Protein AF-A0A961Z9S8-F1 (afdb_monomer_lite)

Structure (mmCIF, N/CA/C/O backbone):
data_AF-A0A961Z9S8-F1
#
_entry.id   AF-A0A961Z9S8-F1
#
loop_
_atom_site.group_PDB
_atom_site.id
_atom_site.type_symbol
_atom_site.label_atom_id
_atom_site.label_alt_id
_atom_site.label_comp_id
_atom_site.label_asym_id
_atom_site.label_entity_id
_atom_site.label_seq_id
_atom_site.pdbx_PDB_ins_code
_atom_site.Cartn_x
_atom_site.Cartn_y
_atom_site.Cartn_z
_atom_site.occupancy
_atom_site.B_iso_or_equiv
_atom_site.auth_seq_id
_atom_site.auth_comp_id
_atom_site.auth_asym_id
_atom_site.auth_atom_id
_atom_site.pdbx_PDB_model_num
ATOM 1 N N . MET A 1 1 ? -80.129 11.772 36.146 1.00 40.66 1 MET A N 1
ATOM 2 C CA . MET A 1 1 ? -80.143 10.889 34.963 1.00 40.66 1 MET A CA 1
ATOM 3 C C . MET A 1 1 ? -79.138 11.459 33.980 1.00 40.66 1 MET A C 1
ATOM 5 O O . MET A 1 1 ? -79.373 12.551 33.488 1.00 40.66 1 MET A O 1
ATOM 9 N N . GLY A 1 2 ? -77.986 10.811 33.813 1.00 44.59 2 GLY A N 1
ATOM 10 C CA . GLY A 1 2 ? -76.943 11.220 32.870 1.00 44.59 2 GLY A CA 1
ATOM 11 C C . GLY A 1 2 ? -76.465 9.982 32.123 1.00 44.59 2 GLY A C 1
ATOM 12 O O . GLY A 1 2 ? -75.923 9.074 32.750 1.00 44.59 2 GLY A O 1
ATOM 13 N N . GLU A 1 3 ? -76.763 9.922 30.827 1.00 46.22 3 GLU A N 1
ATOM 14 C CA . GLU A 1 3 ? -76.333 8.861 29.917 1.00 46.22 3 GLU A CA 1
ATOM 15 C C . GLU A 1 3 ? -74.832 8.974 29.642 1.00 46.22 3 GLU A C 1
ATOM 17 O O . GLU A 1 3 ? -74.314 10.047 29.335 1.00 46.22 3 GLU A O 1
ATOM 22 N N . ILE A 1 4 ? -74.136 7.846 29.768 1.00 47.91 4 ILE A N 1
ATOM 23 C CA . ILE A 1 4 ? -72.724 7.690 29.426 1.00 47.91 4 ILE A CA 1
ATOM 24 C C . ILE A 1 4 ? -72.683 7.070 28.026 1.00 47.91 4 ILE A C 1
ATOM 26 O O . ILE A 1 4 ? -72.918 5.873 27.868 1.00 47.91 4 ILE A O 1
ATOM 30 N N . GLU A 1 5 ? -72.407 7.880 27.003 1.00 50.22 5 GLU A N 1
ATOM 31 C CA . GLU A 1 5 ? -72.122 7.391 25.651 1.00 50.22 5 GLU A CA 1
ATOM 32 C C . GLU A 1 5 ? -70.696 6.818 25.576 1.00 50.22 5 GLU A C 1
ATOM 34 O O . GLU A 1 5 ? -69.709 7.522 25.803 1.00 50.22 5 GLU A O 1
ATOM 39 N N . LEU A 1 6 ? -70.575 5.533 25.221 1.00 52.78 6 LEU A N 1
ATOM 40 C CA . LEU A 1 6 ? -69.297 4.904 24.872 1.00 52.78 6 LEU A CA 1
ATOM 41 C C . LEU A 1 6 ? -68.931 5.167 23.396 1.00 52.78 6 LEU A C 1
ATOM 43 O O . LEU A 1 6 ? -69.736 4.881 22.501 1.00 52.78 6 LEU A O 1
ATOM 47 N N . PRO A 1 7 ? -67.693 5.603 23.088 1.00 50.94 7 PRO A N 1
ATOM 48 C CA . PRO A 1 7 ? -67.250 5.787 21.716 1.00 50.94 7 PRO A CA 1
ATOM 49 C C . PRO A 1 7 ? -66.853 4.466 21.031 1.00 50.94 7 PRO A C 1
ATOM 51 O O . PRO A 1 7 ? -65.908 3.766 21.386 1.00 50.94 7 PRO A O 1
ATOM 54 N N . ARG A 1 8 ? -67.633 4.195 19.985 1.00 53.81 8 ARG A N 1
ATOM 55 C CA . ARG A 1 8 ? -67.488 3.303 18.823 1.00 53.81 8 ARG A CA 1
ATOM 56 C C . ARG A 1 8 ? -66.113 2.665 18.522 1.00 53.81 8 ARG A C 1
ATOM 58 O O . ARG A 1 8 ? -65.180 3.287 18.020 1.00 53.81 8 ARG A O 1
ATOM 65 N N . SER A 1 9 ? -66.167 1.334 18.583 1.00 54.53 9 SER A N 1
ATOM 66 C CA . SER A 1 9 ? -65.342 0.246 18.025 1.00 54.53 9 SER A CA 1
ATOM 67 C C . SER A 1 9 ? -65.080 0.270 16.494 1.00 54.53 9 SER A C 1
ATOM 69 O O . SER A 1 9 ? -65.279 -0.737 15.814 1.00 54.53 9 SER A O 1
ATOM 71 N N . LYS A 1 10 ? -64.642 1.386 15.895 1.00 57.66 10 LYS A N 1
ATOM 72 C CA . LYS A 1 10 ? -64.318 1.426 14.443 1.00 57.66 10 LYS A CA 1
ATOM 73 C C . LYS A 1 10 ? -62.826 1.381 14.098 1.00 57.66 10 LYS A C 1
ATOM 75 O O . LYS A 1 10 ? -62.493 1.183 12.939 1.00 57.66 10 LYS A O 1
ATOM 80 N N . ASN A 1 11 ? -61.933 1.519 15.077 1.00 55.88 11 ASN A N 1
ATOM 81 C CA . ASN A 1 11 ? -60.493 1.650 14.813 1.00 55.88 11 ASN A CA 1
ATOM 82 C C . ASN A 1 11 ? -59.725 0.309 14.796 1.00 55.88 11 ASN A C 1
ATOM 84 O O . ASN A 1 11 ? -58.606 0.240 14.306 1.00 55.88 11 ASN A O 1
ATOM 88 N N . VAL A 1 12 ? -60.318 -0.772 15.316 1.00 58.16 12 VAL A N 1
ATOM 89 C CA . VAL A 1 12 ? -59.623 -2.068 15.462 1.00 58.16 12 VAL A CA 1
ATOM 90 C C . VAL A 1 12 ? -59.658 -2.892 14.168 1.00 58.16 12 VAL A C 1
ATOM 92 O O . VAL A 1 12 ? -58.684 -3.562 13.842 1.00 58.16 12 VAL A O 1
ATOM 95 N N . LEU A 1 13 ? -60.737 -2.789 13.384 1.00 56.41 13 LEU A N 1
ATOM 96 C CA . LEU A 1 13 ? -60.878 -3.518 12.116 1.00 56.41 13 LEU A CA 1
ATOM 97 C C . LEU A 1 13 ? -59.881 -3.031 11.049 1.00 56.41 13 LEU A C 1
ATOM 99 O O . LEU A 1 13 ? -59.290 -3.846 10.354 1.00 56.41 13 LEU A O 1
ATOM 103 N N . SER A 1 14 ? -59.584 -1.729 11.002 1.00 64.38 14 SER A N 1
ATOM 104 C CA . SER A 1 14 ? -58.634 -1.162 10.033 1.00 64.38 14 SER A CA 1
ATOM 105 C C . SER A 1 14 ? -57.171 -1.548 10.291 1.00 64.38 14 SER A C 1
ATOM 107 O O . SER A 1 14 ? -56.355 -1.508 9.373 1.00 64.38 14 SER A O 1
ATOM 109 N N . GLN A 1 15 ? -56.810 -1.901 11.531 1.00 62.84 15 GLN A N 1
ATOM 110 C CA . GLN A 1 15 ? -55.439 -2.316 11.854 1.00 62.84 15 GLN A CA 1
ATOM 111 C C . GLN A 1 15 ? -55.162 -3.770 11.460 1.00 62.84 15 GLN A C 1
ATOM 113 O O . GLN A 1 15 ? -54.040 -4.086 11.068 1.00 62.84 15 GLN A O 1
ATOM 118 N N . LEU A 1 16 ? -56.175 -4.638 11.502 1.00 71.12 16 LEU A N 1
ATOM 119 C CA . LEU A 1 16 ? -56.047 -6.039 11.094 1.00 71.12 16 LEU A CA 1
ATOM 120 C C . LEU A 1 16 ? -55.803 -6.180 9.584 1.00 71.12 16 LEU A C 1
ATOM 122 O O . LEU A 1 16 ? -54.877 -6.890 9.190 1.00 71.12 16 LEU A O 1
ATOM 126 N N . ASP A 1 17 ? -56.519 -5.418 8.753 1.00 75.94 17 ASP A N 1
ATOM 127 C CA . ASP A 1 17 ? -56.329 -5.444 7.293 1.00 75.94 17 ASP A CA 1
ATOM 128 C C . ASP A 1 17 ? -54.930 -4.952 6.875 1.00 75.94 17 ASP A C 1
ATOM 130 O O . ASP A 1 17 ? -54.325 -5.451 5.920 1.00 75.94 17 ASP A O 1
ATOM 134 N N . LEU A 1 18 ? -54.369 -3.993 7.621 1.00 74.69 18 LEU A N 1
ATOM 135 C CA . LEU A 1 18 ? -53.034 -3.458 7.355 1.00 74.69 18 LEU A CA 1
ATOM 136 C C . LEU A 1 18 ? -51.925 -4.464 7.713 1.00 74.69 18 LEU A C 1
ATOM 138 O O . LEU A 1 18 ? -50.915 -4.555 7.009 1.00 74.69 18 LEU A O 1
ATOM 142 N N . ILE A 1 19 ? -52.115 -5.255 8.771 1.00 76.69 19 ILE A N 1
ATOM 143 C CA . ILE A 1 19 ? -51.169 -6.306 9.168 1.00 76.69 19 ILE A CA 1
ATOM 144 C C . ILE A 1 19 ? -51.177 -7.443 8.138 1.00 76.69 19 ILE A C 1
ATOM 146 O O . ILE A 1 19 ? -50.110 -7.898 7.724 1.00 76.69 19 ILE A O 1
ATOM 150 N N . GLU A 1 20 ? -52.344 -7.843 7.628 1.00 81.25 20 GLU A N 1
ATOM 151 C CA . GLU A 1 20 ? -52.412 -8.917 6.630 1.00 81.25 20 GLU A CA 1
ATOM 152 C C . GLU A 1 20 ? -51.777 -8.504 5.286 1.00 81.25 20 GLU A C 1
ATOM 154 O O . GLU A 1 20 ? -51.048 -9.279 4.656 1.00 81.25 20 GLU A O 1
ATOM 159 N N . ALA A 1 21 ? -51.961 -7.244 4.875 1.00 79.69 21 ALA A N 1
ATOM 160 C CA . ALA A 1 21 ? -51.343 -6.711 3.662 1.00 79.69 21 ALA A CA 1
ATOM 161 C C . ALA A 1 21 ? -49.804 -6.640 3.745 1.00 79.69 21 ALA A C 1
ATOM 163 O O . ALA A 1 21 ? -49.114 -6.804 2.733 1.00 79.69 21 ALA A O 1
ATOM 164 N N . THR A 1 22 ? -49.243 -6.404 4.936 1.00 81.56 22 THR A N 1
ATOM 165 C CA . THR A 1 22 ? -47.782 -6.371 5.127 1.00 81.56 22 THR A CA 1
ATOM 166 C C . THR A 1 22 ? -47.170 -7.772 5.178 1.00 81.56 22 THR A C 1
ATOM 168 O O . THR A 1 22 ? -46.099 -7.970 4.599 1.00 81.56 22 THR A O 1
ATOM 171 N N . ALA A 1 23 ? -47.875 -8.760 5.743 1.00 81.62 23 ALA A N 1
ATOM 172 C CA . ALA A 1 23 ? -47.449 -10.161 5.737 1.00 81.62 23 ALA A CA 1
ATOM 173 C C . ALA A 1 23 ? -47.344 -10.729 4.308 1.00 81.62 23 ALA A C 1
ATOM 175 O O . ALA A 1 23 ? -46.299 -11.260 3.930 1.00 81.62 23 ALA A O 1
ATOM 176 N N . LYS A 1 24 ? -48.357 -10.504 3.458 1.00 84.38 24 LYS A N 1
ATOM 177 C CA . LYS A 1 24 ? -48.339 -10.959 2.052 1.00 84.38 24 LYS A CA 1
ATOM 178 C C . LYS A 1 24 ? -47.206 -10.328 1.230 1.00 84.38 24 LYS A C 1
ATOM 180 O O . LYS A 1 24 ? -46.570 -11.002 0.422 1.00 84.38 24 LYS A O 1
ATOM 185 N N . ARG A 1 25 ? -46.887 -9.048 1.463 1.00 81.88 25 ARG A N 1
ATOM 186 C CA . ARG A 1 25 ? -45.746 -8.381 0.800 1.00 81.88 25 ARG A CA 1
ATOM 187 C C . ARG A 1 25 ? -44.390 -8.918 1.263 1.00 81.88 25 ARG A C 1
ATOM 189 O O . ARG A 1 25 ? -43.450 -8.936 0.468 1.00 81.88 25 ARG A O 1
ATOM 196 N N . ALA A 1 26 ? -44.271 -9.343 2.521 1.00 75.31 26 ALA A N 1
ATOM 197 C CA . ALA A 1 26 ? -43.045 -9.947 3.034 1.00 75.31 26 ALA A CA 1
ATOM 198 C C . ALA A 1 26 ? -42.800 -11.336 2.421 1.00 75.31 26 ALA A C 1
ATOM 200 O O . ALA A 1 26 ? -41.678 -11.621 2.003 1.00 75.31 26 ALA A O 1
ATOM 201 N N . GLU A 1 27 ? -43.847 -12.152 2.275 1.00 80.62 27 GLU A N 1
ATOM 202 C CA . GLU A 1 27 ? -43.757 -13.460 1.611 1.00 80.62 27 GLU A CA 1
ATOM 203 C C . GLU A 1 27 ? -43.394 -13.334 0.127 1.00 80.62 27 GLU A C 1
ATOM 205 O O . GLU A 1 27 ? -42.556 -14.082 -0.377 1.00 80.62 27 GLU A O 1
ATOM 210 N N . GLN A 1 28 ? -43.946 -12.339 -0.572 1.00 77.44 28 GLN A N 1
ATOM 211 C CA . GLN A 1 28 ? -43.632 -12.120 -1.984 1.00 77.44 28 GLN A CA 1
ATOM 212 C C . GLN A 1 28 ? -42.174 -11.682 -2.197 1.00 77.44 28 GLN A C 1
ATOM 214 O O . GLN A 1 28 ? -41.507 -12.194 -3.094 1.00 77.44 28 GLN A O 1
ATOM 219 N N . ARG A 1 29 ? -41.624 -10.847 -1.303 1.00 73.00 29 ARG A N 1
ATOM 220 C CA . ARG A 1 29 ? -40.186 -10.511 -1.306 1.00 73.00 29 ARG A CA 1
ATOM 221 C C . ARG A 1 29 ? -39.287 -11.702 -0.971 1.00 73.00 29 ARG A C 1
ATOM 223 O O . ARG A 1 29 ? -38.132 -11.719 -1.393 1.00 73.00 29 ARG A O 1
ATOM 230 N N . GLN A 1 30 ? -39.772 -12.676 -0.199 1.00 70.19 30 GLN A N 1
ATOM 231 C CA . GLN A 1 30 ? -39.020 -13.906 0.057 1.00 70.19 30 GLN A CA 1
ATOM 232 C C . GLN A 1 30 ? -39.031 -14.844 -1.152 1.00 70.19 30 GLN A C 1
ATOM 234 O O . GLN A 1 30 ? -37.991 -15.425 -1.450 1.00 70.19 30 GLN A O 1
ATOM 239 N N . ARG A 1 31 ? -40.142 -14.923 -1.897 1.00 69.06 31 ARG A N 1
ATOM 240 C CA . ARG A 1 31 ? -40.195 -15.670 -3.165 1.00 69.06 31 ARG A CA 1
ATOM 241 C C . ARG A 1 31 ? -39.299 -15.047 -4.238 1.00 69.06 31 ARG A C 1
ATOM 243 O O . ARG A 1 31 ? -38.497 -15.759 -4.829 1.00 69.06 31 ARG A O 1
ATOM 250 N N . GLU A 1 32 ? -39.317 -13.722 -4.392 1.00 65.50 32 GLU A N 1
ATOM 251 C CA . GLU A 1 32 ? -38.423 -13.018 -5.332 1.00 65.50 32 GLU A CA 1
ATOM 252 C C . GLU A 1 32 ? -36.932 -13.180 -4.982 1.00 65.50 32 GLU A C 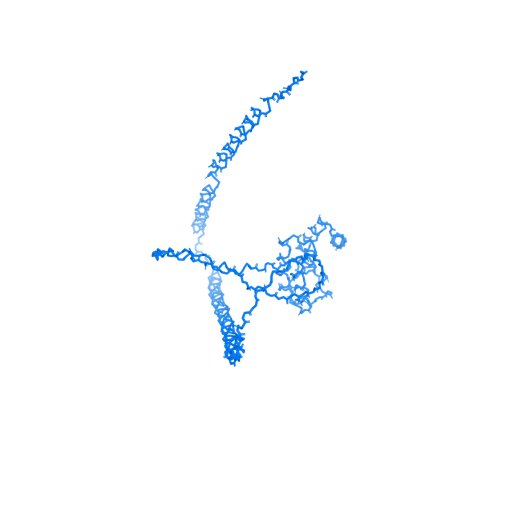1
ATOM 254 O O . GLU A 1 32 ? -36.086 -13.197 -5.873 1.00 65.50 32 GLU A O 1
ATOM 259 N N . LYS A 1 33 ? -36.582 -13.352 -3.699 1.00 60.16 33 LYS A N 1
ATOM 260 C CA . LYS A 1 33 ? -35.196 -13.643 -3.286 1.00 60.16 33 LYS A CA 1
ATOM 261 C C . LYS A 1 33 ? -34.781 -15.103 -3.475 1.00 60.16 33 LYS A C 1
ATOM 263 O O . LYS A 1 33 ? -33.583 -15.369 -3.505 1.00 60.16 33 LYS A O 1
ATOM 268 N N . GLN A 1 34 ? -35.727 -16.035 -3.581 1.00 56.88 34 GLN A N 1
ATOM 269 C CA . GLN A 1 34 ? -35.436 -17.462 -3.757 1.00 56.88 34 GLN A CA 1
ATOM 270 C C . GLN A 1 34 ? -35.361 -17.890 -5.233 1.00 56.88 34 GLN A C 1
ATOM 272 O O . GLN A 1 34 ? -34.788 -18.937 -5.521 1.00 56.88 34 GLN A O 1
ATOM 277 N N . GLU A 1 35 ? -35.843 -17.076 -6.177 1.00 53.91 35 GLU A N 1
ATOM 278 C CA . GLU A 1 35 ? -35.862 -17.408 -7.614 1.00 53.91 35 GLU A CA 1
ATOM 279 C C . GLU A 1 35 ? -34.650 -16.917 -8.433 1.00 53.91 35 GLU A C 1
ATOM 281 O O . GLU A 1 35 ? -34.698 -16.934 -9.660 1.00 53.91 35 GLU A O 1
ATOM 286 N N . SER A 1 36 ? -33.512 -16.573 -7.813 1.00 52.47 36 SER A N 1
ATOM 287 C CA . SER A 1 36 ? -32.266 -16.317 -8.568 1.00 52.47 36 SER A CA 1
ATOM 288 C C . SER A 1 36 ? -31.146 -17.350 -8.327 1.00 52.47 36 SER A C 1
ATOM 290 O O . SER A 1 36 ? -30.092 -17.000 -7.797 1.00 52.47 36 SER A O 1
ATOM 292 N N . PRO A 1 37 ? -31.315 -18.630 -8.725 1.00 53.91 37 PRO A N 1
ATOM 293 C CA . PRO A 1 37 ? -30.238 -19.625 -8.707 1.00 53.91 37 PRO A CA 1
ATOM 294 C C . PRO A 1 37 ? -29.384 -19.671 -9.999 1.00 53.91 37 PRO A C 1
ATOM 296 O O . PRO A 1 37 ? -28.635 -20.621 -10.205 1.00 53.91 37 PRO A O 1
ATOM 299 N N . GLY A 1 38 ? -29.468 -18.683 -10.900 1.00 55.47 38 GLY A N 1
ATOM 300 C CA . GLY A 1 38 ? -28.922 -18.806 -12.266 1.00 55.47 38 GLY A CA 1
ATOM 301 C C . GLY A 1 38 ? -27.537 -18.208 -12.555 1.00 55.47 38 GLY A C 1
ATOM 302 O O . GLY A 1 38 ? -27.000 -18.450 -13.633 1.00 55.47 38 GLY A O 1
ATOM 303 N N . SER A 1 39 ? -26.946 -17.408 -11.661 1.00 58.69 39 SER A N 1
ATOM 304 C CA . SER A 1 39 ? -25.743 -16.630 -12.025 1.00 58.69 39 SER A CA 1
ATOM 305 C C . SER A 1 39 ? -24.430 -17.399 -11.822 1.00 58.69 39 SER A C 1
ATOM 307 O O . SER A 1 39 ? -23.558 -17.379 -12.686 1.00 58.69 39 SER A O 1
ATOM 309 N N . GLU A 1 40 ? -24.287 -18.152 -10.728 1.00 55.31 40 GLU A N 1
ATOM 310 C CA . GLU A 1 40 ? -23.002 -18.792 -10.401 1.00 55.31 40 GLU A CA 1
ATOM 311 C C . GLU A 1 40 ? -22.713 -20.036 -11.253 1.00 55.31 40 GLU A C 1
ATOM 313 O O . GLU A 1 40 ? -21.586 -20.221 -11.710 1.00 55.31 40 GLU A O 1
ATOM 318 N N . SER A 1 41 ? -23.726 -20.858 -11.556 1.00 66.25 41 SER A N 1
ATOM 319 C CA . SER A 1 41 ? -23.544 -22.052 -12.399 1.00 66.25 41 SER A CA 1
ATOM 320 C C . SER A 1 41 ? -23.118 -21.697 -13.831 1.00 66.25 41 SER A C 1
ATOM 322 O O . SER A 1 41 ? -22.276 -22.388 -14.409 1.00 66.25 41 SER A O 1
ATOM 324 N N . ASN A 1 42 ? -23.606 -20.571 -14.364 1.00 73.06 42 ASN A N 1
ATOM 325 C CA . ASN A 1 42 ? -23.216 -20.072 -15.683 1.00 73.06 42 ASN A CA 1
ATOM 326 C C . ASN A 1 42 ? -21.752 -19.603 -15.728 1.00 73.06 42 ASN A C 1
ATOM 328 O O . ASN A 1 42 ? -21.077 -19.813 -16.736 1.00 73.06 42 ASN A O 1
ATOM 332 N N . ILE A 1 43 ? -21.223 -19.038 -14.636 1.00 71.00 43 ILE A N 1
ATOM 333 C CA . ILE A 1 43 ? -19.823 -18.586 -14.570 1.00 71.00 43 ILE A CA 1
ATOM 334 C C . ILE A 1 43 ? -18.861 -19.781 -14.607 1.00 71.00 43 ILE A C 1
ATOM 336 O O . ILE A 1 43 ? -17.879 -19.765 -15.351 1.00 71.00 43 ILE A O 1
ATOM 340 N N . TYR A 1 44 ? -19.154 -20.851 -13.861 1.00 72.38 44 TYR A N 1
ATOM 341 C CA . TYR A 1 44 ? -18.325 -22.062 -13.893 1.00 72.38 44 TYR A CA 1
ATOM 342 C C . TYR A 1 44 ? -18.388 -22.789 -15.246 1.00 72.38 44 TYR A C 1
ATOM 344 O O . TYR A 1 44 ? -17.381 -23.353 -15.682 1.00 72.38 44 TYR A O 1
ATOM 352 N N . GLY A 1 45 ? -19.537 -22.747 -15.933 1.00 85.88 45 GLY A N 1
ATOM 353 C CA . GLY A 1 45 ? -19.683 -23.261 -17.299 1.00 85.88 45 GLY A CA 1
ATOM 354 C C . GLY A 1 45 ? -18.767 -22.539 -18.291 1.00 85.88 45 GLY A C 1
ATOM 355 O O . GLY A 1 45 ? -17.944 -23.182 -18.944 1.00 85.88 45 GLY A O 1
ATOM 356 N N . LEU A 1 46 ? -18.834 -21.204 -18.314 1.00 85.31 46 LEU A N 1
ATOM 357 C CA . LEU A 1 46 ? -18.004 -20.345 -19.169 1.00 85.31 46 LEU A CA 1
ATOM 358 C C . LEU A 1 46 ? -16.499 -20.527 -18.920 1.00 85.31 46 LEU A C 1
ATOM 360 O O . LEU A 1 46 ? -15.715 -20.590 -19.865 1.00 85.31 46 LEU A O 1
ATOM 364 N N . LEU A 1 47 ? -16.077 -20.667 -17.660 1.00 84.69 47 LEU A N 1
ATOM 365 C CA . LEU A 1 47 ? -14.665 -20.895 -17.324 1.00 84.69 47 LEU A CA 1
ATOM 366 C C . LEU A 1 47 ? -14.138 -22.235 -17.858 1.00 84.69 47 LEU A C 1
ATOM 368 O O . LEU A 1 47 ? -12.995 -22.319 -18.312 1.00 84.69 47 LEU A O 1
ATOM 372 N N . ASN A 1 48 ? -14.958 -23.285 -17.817 1.00 90.62 48 ASN A N 1
ATOM 373 C CA . ASN A 1 48 ? -14.572 -24.601 -18.325 1.00 90.62 48 ASN A CA 1
ATOM 374 C C . ASN A 1 48 ? -14.524 -24.655 -19.856 1.00 90.62 48 ASN A C 1
ATOM 376 O O . ASN A 1 48 ? -13.718 -25.409 -20.408 1.00 90.62 48 ASN A O 1
ATOM 380 N N . GLU A 1 49 ? -15.366 -23.877 -20.531 1.00 90.12 49 GLU A N 1
ATOM 381 C CA . GLU A 1 49 ? -15.354 -23.735 -21.987 1.00 90.12 49 GLU A CA 1
ATOM 382 C C . GLU A 1 49 ? -14.110 -22.963 -22.447 1.00 90.12 49 GLU A C 1
ATOM 384 O O . GLU A 1 49 ? -13.312 -23.493 -23.219 1.00 90.12 49 GLU A O 1
ATOM 389 N N . LEU A 1 50 ? -13.827 -21.811 -21.827 1.00 93.06 50 LEU A N 1
ATOM 390 C CA . LEU A 1 50 ? -12.625 -21.019 -22.107 1.00 93.06 50 LEU A CA 1
ATOM 391 C C . LEU A 1 50 ? -11.329 -21.819 -21.886 1.00 93.06 50 LEU A C 1
ATOM 393 O O . LEU A 1 50 ? -10.369 -21.711 -22.649 1.00 93.06 50 LEU A O 1
ATOM 397 N N . ARG A 1 51 ? -11.291 -22.666 -20.849 1.00 92.19 51 ARG A N 1
ATOM 398 C CA . ARG A 1 51 ? -10.142 -23.543 -20.582 1.00 92.19 51 ARG A CA 1
ATOM 399 C C . ARG A 1 51 ? -9.906 -24.553 -21.706 1.00 92.19 51 ARG A C 1
ATOM 401 O O . ARG A 1 51 ? -8.749 -24.859 -21.998 1.00 92.19 51 ARG A O 1
ATOM 408 N N . ARG A 1 52 ? -10.974 -25.083 -22.310 1.00 93.75 52 ARG A N 1
ATOM 409 C CA . ARG A 1 52 ? -10.890 -26.028 -23.431 1.00 93.75 52 ARG A CA 1
ATOM 410 C C . ARG A 1 52 ? -10.343 -25.350 -24.685 1.00 93.75 52 ARG A C 1
ATOM 412 O O . ARG A 1 52 ? -9.450 -25.913 -25.313 1.00 93.75 52 ARG A O 1
ATOM 419 N N . ASP A 1 53 ? -10.783 -24.130 -24.972 1.00 93.00 53 ASP A N 1
ATOM 420 C CA . ASP A 1 53 ? -10.322 -23.370 -26.140 1.00 93.00 53 ASP A CA 1
ATOM 421 C C . ASP A 1 53 ? -8.846 -22.968 -26.037 1.00 93.00 53 ASP A C 1
ATOM 423 O O . ASP A 1 53 ? -8.084 -23.068 -26.996 1.00 93.00 53 ASP A O 1
ATOM 427 N N . ILE A 1 54 ? -8.383 -22.587 -24.845 1.00 88.25 54 ILE A N 1
ATOM 428 C CA . ILE A 1 54 ? -6.954 -22.314 -24.628 1.00 88.25 54 ILE A CA 1
ATOM 429 C C . ILE A 1 54 ? -6.113 -23.575 -24.882 1.00 88.25 54 ILE A C 1
ATOM 431 O O . ILE A 1 54 ? -5.011 -23.496 -25.429 1.00 88.25 54 ILE A O 1
ATOM 435 N N . GLN A 1 55 ? -6.613 -24.750 -24.490 1.00 89.44 55 GLN A N 1
ATOM 436 C CA . GLN A 1 55 ? -5.910 -26.010 -24.728 1.00 89.44 55 GLN A CA 1
ATOM 437 C C . GLN A 1 55 ? -5.899 -26.407 -26.206 1.00 89.44 55 GLN A C 1
ATOM 439 O O . GLN A 1 55 ? -4.864 -26.883 -26.675 1.00 89.44 55 GLN A O 1
ATOM 444 N N . SER A 1 56 ? -6.994 -26.192 -26.940 1.00 90.88 56 SER A N 1
ATOM 445 C CA . SER A 1 56 ? -7.054 -26.488 -28.374 1.00 90.88 56 SER A CA 1
ATOM 446 C C . SER A 1 56 ? -6.119 -25.574 -29.170 1.00 90.88 56 SER A C 1
ATOM 448 O O . SER A 1 56 ? -5.313 -26.080 -29.947 1.00 90.88 56 SER A O 1
ATOM 450 N N . LEU A 1 57 ? -6.102 -24.269 -28.880 1.00 86.06 57 LEU A N 1
ATOM 451 C CA . LEU A 1 57 ? -5.168 -23.317 -29.496 1.00 86.06 57 LEU A CA 1
ATOM 452 C C . LEU A 1 57 ? -3.705 -23.667 -29.211 1.00 86.06 57 LEU A C 1
ATOM 454 O O . LEU A 1 57 ? -2.855 -23.571 -30.095 1.00 86.06 57 LEU A O 1
ATOM 458 N N . LYS A 1 58 ? -3.396 -24.117 -27.989 1.00 79.88 58 LYS A N 1
ATOM 459 C CA . LYS A 1 58 ? -2.039 -24.551 -27.636 1.00 79.88 58 LYS A CA 1
ATOM 460 C C . LYS A 1 58 ? -1.628 -25.821 -28.389 1.00 79.88 58 LYS A C 1
ATOM 462 O O . LYS A 1 58 ? -0.476 -25.935 -28.801 1.00 79.88 58 LYS A O 1
ATOM 467 N N . ALA A 1 59 ? -2.551 -26.766 -28.574 1.00 82.81 59 ALA A N 1
ATOM 468 C CA . ALA A 1 59 ? -2.305 -27.977 -29.355 1.00 82.81 59 ALA A CA 1
ATOM 469 C C . ALA A 1 59 ? -2.129 -27.664 -30.850 1.00 82.81 59 ALA A C 1
ATOM 471 O O . ALA A 1 59 ? -1.259 -28.237 -31.503 1.00 82.81 59 ALA A O 1
ATOM 472 N N . GLU A 1 60 ? -2.899 -26.715 -31.378 1.00 84.50 60 GLU A N 1
ATOM 473 C CA . GLU A 1 60 ? -2.804 -26.279 -32.768 1.00 84.50 60 GLU A CA 1
ATOM 474 C C . GLU A 1 60 ? -1.508 -25.499 -33.042 1.00 84.50 60 GLU A C 1
ATOM 476 O O . GLU A 1 60 ? -0.820 -25.783 -34.022 1.00 84.50 60 GLU A O 1
ATOM 481 N N . GLN A 1 61 ? -1.085 -24.613 -32.132 1.00 77.62 61 GLN A N 1
ATOM 482 C CA . GLN A 1 61 ? 0.234 -23.966 -32.206 1.00 77.62 61 GLN A CA 1
ATOM 483 C C . GLN A 1 61 ? 1.387 -24.979 -32.165 1.00 77.62 61 GLN A C 1
ATOM 485 O O . GLN A 1 61 ? 2.386 -24.807 -32.870 1.00 77.62 61 GLN A O 1
ATOM 490 N N . ALA A 1 62 ? 1.247 -26.048 -31.372 1.00 76.81 62 ALA A N 1
ATOM 491 C CA . ALA A 1 62 ? 2.231 -27.127 -31.316 1.00 76.81 62 ALA A CA 1
ATOM 492 C C . ALA A 1 62 ? 2.284 -27.947 -32.618 1.00 76.81 62 ALA A C 1
ATOM 494 O O . ALA A 1 62 ? 3.350 -28.439 -32.976 1.00 76.81 62 ALA A O 1
ATOM 495 N N . ALA A 1 63 ? 1.166 -28.070 -33.339 1.00 79.31 63 ALA A N 1
ATOM 496 C CA . ALA A 1 63 ? 1.104 -28.749 -34.633 1.00 79.31 63 ALA A CA 1
ATOM 497 C C . ALA A 1 63 ? 1.593 -27.874 -35.805 1.00 79.31 63 ALA A C 1
ATOM 499 O O . ALA A 1 63 ? 2.118 -28.403 -36.783 1.00 79.31 63 ALA A O 1
ATOM 500 N N . GLN A 1 64 ? 1.437 -26.549 -35.717 1.00 74.19 64 GLN A N 1
ATOM 501 C CA . GLN A 1 64 ? 1.813 -25.605 -36.781 1.00 74.19 64 GLN A CA 1
ATOM 502 C C . GLN A 1 64 ? 3.284 -25.159 -36.736 1.00 74.19 64 GLN A C 1
ATOM 504 O O . GLN A 1 64 ? 3.777 -24.585 -37.706 1.00 74.19 64 GLN A O 1
ATOM 509 N N . SER A 1 65 ? 4.008 -25.438 -35.650 1.00 54.88 65 SER A N 1
ATOM 510 C CA . SER A 1 65 ? 5.433 -25.108 -35.534 1.00 54.88 65 SER A CA 1
ATOM 511 C C . SER A 1 65 ? 6.302 -26.300 -35.976 1.00 54.88 65 SER A C 1
ATOM 513 O O . SER A 1 65 ? 6.365 -27.292 -35.248 1.00 54.88 65 SER A O 1
ATOM 515 N N . PRO A 1 66 ? 6.993 -26.263 -37.134 1.00 64.31 66 PRO A N 1
ATOM 516 C CA . PRO A 1 66 ? 7.960 -27.303 -37.480 1.00 64.31 66 PRO A CA 1
ATOM 517 C C . PRO A 1 66 ? 9.111 -27.337 -36.452 1.00 64.31 66 PRO A C 1
ATOM 519 O O . PRO A 1 66 ? 9.521 -26.285 -35.953 1.00 64.31 66 PRO A O 1
ATOM 522 N N . PRO A 1 67 ? 9.663 -28.523 -36.123 1.00 60.50 67 PRO A N 1
ATOM 523 C CA . PRO A 1 67 ? 10.662 -28.698 -35.075 1.00 60.50 67 PRO A CA 1
ATOM 524 C C . PRO A 1 67 ? 12.046 -28.256 -35.562 1.00 60.50 67 PRO A C 1
ATOM 526 O O . PRO A 1 67 ? 12.953 -29.059 -35.751 1.00 60.50 67 PRO A O 1
ATOM 529 N N . THR A 1 68 ? 12.235 -26.959 -35.738 1.00 64.25 68 THR A N 1
ATOM 530 C CA . THR A 1 68 ? 13.562 -26.345 -35.769 1.00 64.25 68 THR A CA 1
ATOM 531 C C . THR A 1 68 ? 13.612 -25.326 -34.655 1.00 64.25 68 THR A C 1
ATOM 533 O O . THR A 1 68 ? 13.623 -24.123 -34.885 1.00 64.25 68 THR A O 1
ATOM 536 N N . VAL A 1 69 ? 13.593 -25.841 -33.426 1.00 57.19 69 VAL A N 1
ATOM 537 C CA . VAL A 1 69 ? 13.948 -25.067 -32.241 1.00 57.19 69 VAL A CA 1
ATOM 538 C C . VAL A 1 69 ? 15.453 -24.802 -32.357 1.00 57.19 69 VAL A C 1
ATOM 540 O O . VAL A 1 69 ? 16.224 -25.771 -32.314 1.00 57.19 69 VAL A O 1
ATOM 543 N N . PRO A 1 70 ? 15.904 -23.556 -32.584 1.00 62.00 70 PRO A N 1
ATOM 544 C CA . PRO A 1 70 ? 17.326 -23.249 -32.583 1.00 62.00 70 PRO A CA 1
ATOM 545 C C . PRO A 1 70 ? 17.922 -23.704 -31.246 1.00 62.00 70 PRO A C 1
ATOM 547 O O . PRO A 1 70 ? 17.284 -23.601 -30.202 1.00 62.00 70 PRO A O 1
ATOM 550 N N . HIS A 1 71 ? 19.149 -24.229 -31.256 1.00 66.88 71 HIS A N 1
ATOM 551 C CA . HIS A 1 71 ? 19.826 -24.742 -30.052 1.00 66.88 71 HIS A CA 1
ATOM 552 C C . HIS A 1 71 ? 19.790 -23.767 -28.858 1.00 66.88 71 HIS A C 1
ATOM 554 O O . HIS A 1 71 ? 19.787 -24.192 -27.705 1.00 66.88 71 HIS A O 1
ATOM 560 N N . GLN A 1 72 ? 19.713 -22.471 -29.155 1.00 69.38 72 GLN A N 1
ATOM 561 C CA . GLN A 1 72 ? 19.635 -21.371 -28.205 1.00 69.38 72 GLN A CA 1
ATOM 562 C C . GLN A 1 72 ? 18.334 -21.368 -27.381 1.00 69.38 72 GLN A C 1
ATOM 564 O O . GLN A 1 72 ? 18.365 -21.070 -26.189 1.00 69.38 72 GLN A O 1
ATOM 569 N N . ASP A 1 73 ? 17.214 -21.802 -27.963 1.00 69.31 73 ASP A N 1
ATOM 570 C CA . ASP A 1 73 ? 15.931 -21.894 -27.259 1.00 69.31 73 ASP A CA 1
ATOM 571 C C . ASP A 1 73 ? 15.906 -23.061 -26.267 1.00 69.31 73 ASP A C 1
ATOM 573 O O . ASP A 1 73 ? 15.286 -22.948 -25.210 1.00 69.31 73 ASP A O 1
ATOM 577 N N . ARG A 1 74 ? 16.624 -24.160 -26.550 1.00 75.88 74 ARG A N 1
ATOM 578 C CA . ARG A 1 74 ? 16.792 -25.259 -25.580 1.00 75.88 74 ARG A CA 1
ATOM 579 C C . ARG A 1 74 ? 17.585 -24.804 -24.361 1.00 75.88 74 ARG A C 1
ATOM 581 O O . ARG A 1 74 ? 17.151 -25.047 -23.245 1.00 75.88 74 ARG A O 1
ATOM 588 N N . GLN A 1 75 ? 18.680 -24.072 -24.573 1.00 80.94 75 GLN A N 1
ATOM 589 C CA . GLN A 1 75 ? 19.472 -23.519 -23.470 1.00 80.94 75 GLN A CA 1
ATOM 590 C C . GLN A 1 75 ? 18.660 -22.536 -22.618 1.00 80.94 75 GLN A C 1
ATOM 592 O O . GLN A 1 75 ? 18.765 -22.552 -21.395 1.00 80.94 75 GLN A O 1
ATOM 597 N N . LEU A 1 76 ? 17.814 -21.713 -23.247 1.00 79.56 76 LEU A N 1
ATOM 598 C CA . LEU A 1 76 ? 16.896 -20.833 -22.524 1.00 79.56 76 LEU A CA 1
ATOM 599 C C . LEU A 1 76 ? 15.856 -21.616 -21.719 1.00 79.56 76 LEU A C 1
ATOM 601 O O . LEU A 1 76 ? 15.579 -21.249 -20.582 1.00 79.56 76 LEU A O 1
ATOM 605 N N . HIS A 1 77 ? 15.296 -22.694 -22.270 1.00 80.75 77 HIS A N 1
ATOM 606 C CA . HIS A 1 77 ? 14.343 -23.535 -21.542 1.00 80.75 77 HIS A CA 1
ATOM 607 C C . HIS A 1 77 ? 14.995 -24.250 -20.355 1.00 80.75 77 HIS A C 1
ATOM 609 O O . HIS A 1 77 ? 14.397 -24.287 -19.280 1.00 80.75 77 HIS A O 1
ATOM 615 N N . ASP A 1 78 ? 16.220 -24.751 -20.522 1.00 88.38 78 ASP A N 1
ATOM 616 C CA . ASP A 1 78 ? 16.974 -25.390 -19.444 1.00 88.38 78 ASP A CA 1
ATOM 617 C C . ASP A 1 78 ? 17.246 -24.386 -18.311 1.00 88.38 78 ASP A C 1
ATOM 619 O O . ASP A 1 78 ? 16.877 -24.650 -17.165 1.00 88.38 78 ASP A O 1
ATOM 623 N N . LEU A 1 79 ? 17.747 -23.186 -18.638 1.00 91.12 79 LEU A N 1
ATOM 624 C CA . LEU A 1 79 ? 17.971 -22.103 -17.667 1.00 91.12 79 LEU A CA 1
ATOM 625 C C . LEU A 1 79 ? 16.681 -21.651 -16.971 1.00 91.12 79 LEU A C 1
ATOM 627 O O . LEU A 1 79 ? 16.674 -21.423 -15.763 1.00 91.12 79 LEU A O 1
ATOM 631 N N . LEU A 1 80 ? 15.573 -21.529 -17.706 1.00 89.31 80 LEU A N 1
ATOM 632 C CA . LEU A 1 80 ? 14.279 -21.172 -17.120 1.00 89.31 80 LEU A CA 1
ATOM 633 C C . LEU A 1 80 ? 13.769 -22.258 -16.169 1.00 89.31 80 LEU A C 1
ATOM 635 O O . LEU A 1 80 ? 13.189 -21.937 -15.132 1.00 89.31 80 LEU A O 1
ATOM 639 N N . SER A 1 81 ? 13.980 -23.532 -16.505 1.00 90.44 81 SER A N 1
ATOM 640 C CA . SER A 1 81 ? 13.582 -24.653 -15.652 1.00 90.44 81 SER A CA 1
ATOM 641 C C . SER A 1 81 ? 14.408 -24.723 -14.363 1.00 90.44 81 SER A C 1
ATOM 643 O O . SER A 1 81 ? 13.850 -24.985 -13.296 1.00 90.44 81 SER A O 1
ATOM 645 N N . GLU A 1 82 ? 15.705 -24.414 -14.444 1.00 94.25 82 GLU A N 1
ATOM 646 C CA . GLU A 1 82 ? 16.609 -24.318 -13.296 1.00 94.25 82 GLU A CA 1
ATOM 647 C C . GLU A 1 82 ? 16.208 -23.151 -12.385 1.00 94.25 82 GLU A C 1
ATOM 649 O O . GLU A 1 82 ? 15.942 -23.355 -11.202 1.00 94.25 82 GLU A O 1
ATOM 654 N N . LEU A 1 83 ? 15.994 -21.962 -12.957 1.00 92.12 83 LEU A N 1
ATOM 655 C CA . LEU A 1 83 ? 15.545 -20.785 -12.213 1.00 92.12 83 LEU A CA 1
ATOM 656 C C . LEU A 1 83 ? 14.182 -21.008 -11.537 1.00 92.12 83 LEU A C 1
ATOM 658 O O . LEU A 1 83 ? 13.946 -20.552 -10.419 1.00 92.12 83 LEU A O 1
ATOM 662 N N . HIS A 1 84 ? 13.269 -21.727 -12.195 1.00 92.06 84 HIS A N 1
ATOM 663 C CA . HIS A 1 84 ? 11.978 -22.074 -11.606 1.00 92.06 84 HIS A CA 1
ATOM 664 C C . HIS A 1 84 ? 12.134 -22.999 -10.392 1.00 92.06 84 HIS A C 1
ATOM 666 O O . HIS A 1 84 ? 11.461 -22.804 -9.378 1.00 92.06 84 HIS A O 1
ATOM 672 N N . ARG A 1 85 ? 13.040 -23.980 -10.471 1.00 93.56 85 ARG A N 1
ATOM 673 C CA . ARG A 1 85 ? 13.345 -24.884 -9.358 1.00 93.56 85 ARG A CA 1
ATOM 674 C C . ARG A 1 85 ? 13.958 -24.125 -8.176 1.00 93.56 85 ARG A C 1
ATOM 676 O O . ARG A 1 85 ? 13.535 -24.359 -7.046 1.00 93.56 85 ARG A O 1
ATOM 683 N N . ASP A 1 86 ? 14.858 -23.178 -8.431 1.00 91.69 86 ASP A N 1
ATOM 684 C CA . ASP A 1 86 ? 15.458 -22.333 -7.390 1.00 91.69 86 ASP A CA 1
ATOM 685 C C . ASP A 1 86 ? 14.424 -21.440 -6.695 1.00 91.69 86 ASP A C 1
ATOM 687 O O . ASP A 1 86 ? 14.427 -21.312 -5.471 1.00 91.69 86 ASP A O 1
ATOM 691 N N . ILE A 1 87 ? 13.483 -20.864 -7.450 1.00 87.94 87 ILE A N 1
ATOM 692 C CA . ILE A 1 87 ? 12.384 -20.073 -6.876 1.00 87.94 87 ILE A CA 1
ATOM 693 C C . ILE A 1 87 ? 11.522 -20.929 -5.942 1.00 87.94 87 ILE A C 1
ATOM 695 O O . ILE A 1 87 ? 11.147 -20.467 -4.863 1.00 87.94 87 ILE A O 1
ATOM 699 N N . GLU A 1 88 ? 11.196 -22.162 -6.330 1.00 89.75 88 GLU A N 1
ATOM 700 C CA . GLU A 1 88 ? 10.412 -23.064 -5.480 1.00 89.75 88 GLU A CA 1
ATOM 701 C C . GLU A 1 88 ? 11.189 -23.502 -4.226 1.00 89.75 88 GLU A C 1
ATOM 703 O O . GLU A 1 88 ? 10.605 -23.557 -3.141 1.00 89.75 88 GLU A O 1
ATOM 708 N N . LEU A 1 89 ? 12.508 -23.711 -4.325 1.00 91.62 89 LEU A N 1
ATOM 709 C CA . LEU A 1 89 ? 13.364 -23.953 -3.157 1.00 91.62 89 LEU A CA 1
ATOM 710 C C . LEU A 1 89 ? 13.368 -22.754 -2.197 1.00 91.62 89 LEU A C 1
ATOM 712 O O . LEU A 1 89 ? 13.106 -22.927 -1.006 1.00 91.62 89 LEU A O 1
ATOM 716 N N . LEU A 1 90 ? 13.560 -21.535 -2.708 1.00 86.62 90 LEU A N 1
ATOM 717 C CA . LEU A 1 90 ? 13.549 -20.310 -1.899 1.00 86.62 90 LEU A CA 1
ATOM 718 C C . LEU A 1 90 ? 12.190 -20.058 -1.233 1.00 86.62 90 LEU A C 1
ATOM 720 O O . LEU A 1 90 ? 12.130 -19.622 -0.082 1.00 86.62 90 LEU A O 1
ATOM 724 N N . LYS A 1 91 ? 11.080 -20.355 -1.921 1.00 84.00 91 LYS A N 1
ATOM 725 C CA . LYS A 1 91 ? 9.740 -20.305 -1.315 1.00 84.00 91 LYS A CA 1
ATOM 726 C C . LYS A 1 91 ? 9.601 -21.318 -0.180 1.00 84.00 91 LYS A C 1
ATOM 728 O O . LYS A 1 91 ? 9.035 -20.978 0.860 1.00 84.00 91 LYS A O 1
ATOM 733 N N . GLY A 1 92 ? 10.122 -22.532 -0.360 1.00 86.19 92 GLY A N 1
ATOM 734 C CA . GLY A 1 92 ? 10.167 -23.557 0.683 1.00 86.19 92 GLY A CA 1
ATOM 735 C C . GLY A 1 92 ? 10.955 -23.101 1.914 1.00 86.19 92 GLY A C 1
ATOM 736 O O . GLY A 1 92 ? 10.472 -23.233 3.039 1.00 86.19 92 GLY A O 1
ATOM 737 N N . GLU A 1 93 ? 12.122 -22.486 1.713 1.00 83.69 93 GLU A N 1
ATOM 738 C CA . GLU A 1 93 ? 12.941 -21.930 2.797 1.00 83.69 93 GLU A CA 1
ATOM 739 C C . GLU A 1 93 ? 12.240 -20.778 3.529 1.00 83.69 93 GLU A C 1
ATOM 741 O O . GLU A 1 93 ? 12.225 -20.744 4.760 1.00 83.69 93 GLU A O 1
ATOM 746 N N . GLN A 1 94 ? 11.590 -19.859 2.808 1.00 75.31 94 GLN A N 1
ATOM 747 C CA . GLN A 1 94 ? 10.806 -18.787 3.433 1.00 75.31 94 GLN A CA 1
ATOM 748 C C . GLN A 1 94 ? 9.617 -19.328 4.238 1.00 75.31 94 GLN A C 1
ATOM 750 O O . GLN A 1 94 ? 9.330 -18.833 5.333 1.00 75.31 94 GLN A O 1
ATOM 755 N N . ALA A 1 95 ? 8.937 -20.361 3.738 1.00 79.94 95 ALA A N 1
ATOM 756 C CA . ALA A 1 95 ? 7.871 -21.030 4.477 1.00 79.94 95 ALA A CA 1
ATOM 757 C C . ALA A 1 95 ? 8.409 -21.695 5.757 1.00 79.94 95 ALA A C 1
ATOM 759 O O . ALA A 1 95 ? 7.795 -21.582 6.817 1.00 79.94 95 ALA A O 1
ATOM 760 N N . ALA A 1 96 ? 9.589 -22.317 5.700 1.00 81.00 96 ALA A N 1
ATOM 761 C CA . ALA A 1 96 ? 10.234 -22.900 6.874 1.00 81.00 96 ALA A CA 1
ATOM 762 C C . ALA A 1 96 ? 10.642 -21.832 7.905 1.00 81.00 96 ALA A C 1
ATOM 764 O O . ALA A 1 96 ? 10.388 -22.001 9.097 1.00 81.00 96 ALA A O 1
ATOM 765 N N . LEU A 1 97 ? 11.207 -20.705 7.458 1.00 79.25 97 LEU A N 1
ATOM 766 C CA . LEU A 1 97 ? 11.600 -19.592 8.329 1.00 79.25 97 LEU A CA 1
ATOM 767 C C . LEU A 1 97 ? 10.399 -18.940 9.011 1.00 79.25 97 LEU A C 1
ATOM 769 O O . LEU A 1 97 ? 10.438 -18.676 10.213 1.00 79.25 97 LEU A O 1
ATOM 773 N N . THR A 1 98 ? 9.319 -18.701 8.267 1.00 83.81 98 THR A N 1
ATOM 774 C CA . THR A 1 98 ? 8.090 -18.149 8.847 1.00 83.81 98 THR A CA 1
ATOM 775 C C . THR A 1 98 ? 7.479 -19.124 9.846 1.00 83.81 98 THR A C 1
ATOM 777 O O . THR A 1 98 ? 7.102 -18.696 10.934 1.00 83.81 98 THR A O 1
ATOM 780 N N . ASN A 1 99 ? 7.456 -20.427 9.556 1.00 86.81 99 ASN A N 1
ATOM 781 C CA . ASN A 1 99 ? 6.968 -21.432 10.500 1.00 86.81 99 ASN A CA 1
ATOM 782 C C . ASN A 1 99 ? 7.837 -21.492 11.772 1.00 86.81 99 ASN A C 1
ATOM 784 O O . ASN A 1 99 ? 7.312 -21.486 12.882 1.00 86.81 99 ASN A O 1
ATOM 788 N N . GLN A 1 100 ? 9.165 -21.416 11.633 1.00 86.75 100 GLN A N 1
ATOM 789 C CA . GLN A 1 100 ? 10.089 -21.349 12.769 1.00 86.75 100 GLN A CA 1
ATOM 790 C C . GLN A 1 100 ? 9.880 -20.082 13.617 1.00 86.75 100 GLN A C 1
ATOM 792 O O . GLN A 1 100 ? 9.956 -20.134 14.845 1.00 86.75 100 GLN A O 1
ATOM 797 N N . GLN A 1 101 ? 9.615 -18.933 12.988 1.00 85.88 101 GLN A N 1
ATOM 798 C CA . GLN A 1 101 ? 9.287 -17.697 13.705 1.00 85.88 101 GLN A CA 1
ATOM 799 C C . GLN A 1 101 ? 7.968 -17.820 14.475 1.00 85.88 101 GLN A C 1
ATOM 801 O O . GLN A 1 101 ? 7.922 -17.440 15.646 1.00 85.88 101 GLN A O 1
ATOM 806 N N . HIS A 1 102 ? 6.931 -18.396 13.859 1.00 79.94 102 HIS A N 1
ATOM 807 C CA . HIS A 1 102 ? 5.655 -18.656 14.530 1.00 79.94 102 HIS A CA 1
ATOM 808 C C . HIS A 1 102 ? 5.831 -19.612 15.713 1.00 79.94 102 HIS A C 1
ATOM 810 O O . HIS A 1 102 ? 5.286 -19.364 16.786 1.00 79.94 102 HIS A O 1
ATOM 816 N N . GLU A 1 103 ? 6.634 -20.665 15.563 1.00 87.00 103 GLU A N 1
ATOM 817 C CA . GLU A 1 103 ? 6.911 -21.606 16.646 1.00 87.00 103 GLU A CA 1
ATOM 818 C C . GLU A 1 103 ? 7.636 -20.930 17.819 1.00 87.00 103 GLU A C 1
ATOM 820 O O . GLU A 1 103 ? 7.232 -21.090 18.971 1.00 87.00 103 GLU A O 1
ATOM 825 N N . ARG A 1 104 ? 8.647 -20.093 17.544 1.00 88.88 104 ARG A N 1
ATOM 826 C CA . ARG A 1 104 ? 9.317 -19.295 18.586 1.00 88.88 104 ARG A CA 1
ATOM 827 C C . ARG A 1 104 ? 8.353 -18.339 19.287 1.00 88.88 104 ARG A C 1
ATOM 829 O O . ARG A 1 104 ? 8.436 -18.179 20.502 1.00 88.88 104 ARG A O 1
ATOM 836 N N . GLN A 1 105 ? 7.430 -17.727 18.548 1.00 87.62 105 GLN A N 1
ATOM 837 C CA . GLN A 1 105 ? 6.412 -16.850 19.123 1.00 87.62 105 GLN A CA 1
ATOM 838 C C . GLN A 1 105 ? 5.433 -17.623 20.019 1.00 87.62 105 GLN A C 1
ATOM 840 O O . GLN A 1 105 ? 5.117 -17.164 21.115 1.00 87.62 105 GLN A O 1
ATOM 845 N N . LEU A 1 106 ? 4.994 -18.815 19.602 1.00 89.75 106 LEU A N 1
ATOM 846 C CA . LEU A 1 106 ? 4.160 -19.695 20.426 1.00 89.75 106 LEU A CA 1
ATOM 847 C C . LEU A 1 106 ? 4.885 -20.114 21.709 1.00 89.75 106 LEU A C 1
ATOM 849 O O . LEU A 1 106 ? 4.296 -20.070 22.786 1.00 89.75 106 LEU A O 1
ATOM 853 N N . GLN A 1 107 ? 6.168 -20.466 21.617 1.00 91.75 107 GLN A N 1
ATOM 854 C CA . GLN A 1 107 ? 6.977 -20.809 22.787 1.00 91.75 107 GLN A CA 1
ATOM 855 C C . GLN A 1 107 ? 7.128 -19.625 23.752 1.00 91.75 107 GLN A C 1
ATOM 857 O O . GLN A 1 107 ? 7.014 -19.816 24.962 1.00 91.75 107 GLN A O 1
ATOM 862 N N . ALA A 1 108 ? 7.322 -18.406 23.237 1.00 90.81 108 ALA A N 1
ATOM 863 C CA . ALA A 1 108 ? 7.383 -17.198 24.057 1.00 90.81 108 ALA A CA 1
ATOM 864 C C . ALA A 1 108 ? 6.057 -16.936 24.794 1.00 90.81 108 ALA A C 1
ATOM 866 O O . ALA A 1 108 ? 6.067 -16.730 26.006 1.00 90.81 108 ALA A O 1
ATOM 867 N N . MET A 1 109 ? 4.917 -17.041 24.102 1.00 91.56 109 MET A N 1
ATOM 868 C CA . MET A 1 109 ? 3.598 -16.879 24.729 1.00 91.56 109 MET A CA 1
ATOM 869 C C . MET A 1 109 ? 3.311 -17.961 25.777 1.00 91.56 109 MET A C 1
ATOM 871 O O . MET A 1 109 ? 2.762 -17.668 26.835 1.00 91.56 109 MET A O 1
ATOM 875 N N . LEU A 1 110 ? 3.700 -19.217 25.525 1.00 93.69 110 LEU A N 1
ATOM 876 C CA . LEU A 1 110 ? 3.549 -20.298 26.506 1.00 93.69 110 LEU A CA 1
ATOM 877 C C . LEU A 1 110 ? 4.404 -20.066 27.755 1.00 93.69 110 LEU A C 1
ATOM 879 O O . LEU A 1 110 ? 3.986 -20.412 28.861 1.00 93.69 110 LEU A O 1
ATOM 883 N N . PHE A 1 111 ? 5.595 -19.493 27.589 1.00 96.44 111 PHE A N 1
ATOM 884 C CA . PHE A 1 111 ? 6.459 -19.140 28.706 1.00 96.44 111 PHE A CA 1
ATOM 885 C C . PHE A 1 111 ? 5.848 -18.023 29.560 1.00 96.44 111 PHE A C 1
ATOM 887 O O . PHE A 1 111 ? 5.788 -18.169 30.780 1.00 96.44 111 PHE A O 1
ATOM 894 N N . GLU A 1 112 ? 5.336 -16.967 28.928 1.00 93.56 112 GLU A N 1
ATOM 895 C CA . GLU A 1 112 ? 4.653 -15.854 29.600 1.00 93.56 112 GLU A CA 1
ATOM 896 C C . GLU A 1 112 ? 3.409 -16.336 30.364 1.00 93.56 112 GLU A C 1
ATOM 898 O O . GLU A 1 112 ? 3.294 -16.120 31.569 1.00 93.56 112 GLU A O 1
ATOM 903 N N . LEU A 1 113 ? 2.554 -17.141 29.724 1.00 94.31 113 LEU A N 1
ATOM 904 C CA . LEU A 1 113 ? 1.368 -17.716 30.368 1.00 94.31 113 LEU A CA 1
ATOM 905 C C . LEU A 1 113 ? 1.729 -18.576 31.592 1.00 94.31 113 LEU A C 1
ATOM 907 O O . LEU A 1 113 ? 1.027 -18.578 32.605 1.00 94.31 113 LEU A O 1
ATOM 911 N N . ARG A 1 114 ? 2.842 -19.316 31.521 1.00 94.94 114 ARG A N 1
ATOM 912 C CA . ARG A 1 114 ? 3.328 -20.121 32.648 1.00 94.94 114 ARG A CA 1
ATOM 913 C C . ARG A 1 114 ? 3.782 -19.247 33.818 1.00 94.94 114 ARG A C 1
ATOM 915 O O . ARG A 1 114 ? 3.565 -19.633 34.968 1.00 94.94 114 ARG A O 1
ATOM 922 N N . GLN A 1 115 ? 4.400 -18.098 33.543 1.00 93.12 115 GLN A N 1
ATOM 923 C CA . GLN A 1 115 ? 4.781 -17.135 34.576 1.00 93.12 115 GLN A CA 1
ATOM 924 C C . GLN A 1 115 ? 3.548 -16.536 35.259 1.00 93.12 115 GLN A C 1
ATOM 926 O O . GLN A 1 115 ? 3.499 -16.507 36.489 1.00 93.12 115 GLN A O 1
ATOM 931 N N . ASP A 1 116 ? 2.521 -16.171 34.493 1.00 92.31 116 ASP A N 1
ATOM 932 C CA . ASP A 1 116 ? 1.277 -15.621 35.037 1.00 92.31 116 ASP A CA 1
ATOM 933 C C . ASP A 1 116 ? 0.543 -16.614 35.939 1.00 92.31 116 ASP A C 1
ATOM 935 O O . ASP A 1 116 ? 0.124 -16.260 37.042 1.00 92.31 116 ASP A O 1
ATOM 939 N N . ILE A 1 117 ? 0.446 -17.885 35.528 1.00 92.12 117 ILE A N 1
ATOM 940 C CA . ILE A 1 117 ? -0.146 -18.945 36.362 1.00 92.12 117 ILE A CA 1
ATOM 941 C C . ILE A 1 117 ? 0.630 -19.090 37.676 1.00 92.12 117 ILE A C 1
ATOM 943 O O . ILE A 1 117 ? 0.028 -19.222 38.743 1.00 92.12 117 ILE A O 1
ATOM 947 N N . SER A 1 118 ? 1.964 -19.027 37.624 1.00 92.31 118 SER A N 1
ATOM 948 C CA . SER A 1 118 ? 2.794 -19.074 38.831 1.00 92.31 118 SER A CA 1
ATOM 949 C C . SER A 1 118 ? 2.556 -17.868 39.744 1.00 92.31 118 SER A C 1
ATOM 951 O O . SER A 1 118 ? 2.568 -18.019 40.966 1.00 92.31 118 SER A O 1
ATOM 953 N N . HIS A 1 119 ? 2.346 -16.682 39.175 1.00 90.75 119 HIS A N 1
ATOM 954 C CA . HIS A 1 119 ? 2.073 -15.463 39.931 1.00 90.75 119 HIS A CA 1
ATOM 955 C C . HIS A 1 119 ? 0.666 -15.470 40.553 1.00 90.75 119 HIS A C 1
ATOM 957 O O . HIS A 1 119 ? 0.487 -15.094 41.708 1.00 90.75 119 HIS A O 1
ATOM 963 N N . LEU A 1 120 ? -0.337 -15.967 39.828 1.00 89.62 120 LEU A N 1
ATOM 964 C CA . LEU A 1 120 ? -1.688 -16.174 40.356 1.00 89.62 120 LEU A CA 1
ATOM 965 C C . LEU A 1 120 ? -1.697 -17.206 41.492 1.00 89.62 120 LEU A C 1
ATOM 967 O O . LEU A 1 120 ? -2.341 -16.981 42.515 1.00 89.62 120 LEU A O 1
ATOM 971 N N . SER A 1 121 ? -0.932 -18.294 41.355 1.00 90.12 121 SER A N 1
ATOM 972 C CA . SER A 1 121 ? -0.803 -19.314 42.402 1.00 90.12 121 SER A CA 1
ATOM 973 C C . SER A 1 121 ? -0.198 -18.745 43.689 1.00 90.12 121 SER A C 1
ATOM 975 O O . SER A 1 121 ? -0.689 -19.029 44.783 1.00 90.12 121 SER A O 1
ATOM 977 N N . SER A 1 122 ? 0.838 -17.905 43.583 1.00 87.81 122 SER A N 1
ATOM 978 C CA . SER A 1 122 ? 1.456 -17.291 44.765 1.00 87.81 122 SER A CA 1
ATOM 979 C C . SER A 1 122 ? 0.526 -16.285 45.454 1.00 87.81 122 SER A C 1
ATOM 981 O O . SER A 1 122 ? 0.535 -16.182 46.682 1.00 87.81 122 SER A O 1
ATOM 983 N N . GLN A 1 123 ? -0.340 -15.596 44.701 1.00 87.31 123 GLN A N 1
ATOM 984 C CA . GLN A 1 123 ? -1.393 -14.756 45.278 1.00 87.31 123 GLN A CA 1
ATOM 985 C C . GLN A 1 123 ? -2.446 -15.582 46.021 1.00 87.31 123 GLN A C 1
ATOM 987 O O . GLN A 1 123 ? -2.841 -15.207 47.126 1.00 87.31 123 GLN A O 1
ATOM 992 N N . THR A 1 124 ? -2.885 -16.718 45.472 1.00 81.19 124 THR A N 1
ATOM 993 C CA . THR A 1 124 ? -3.862 -17.580 46.158 1.00 81.19 124 THR A CA 1
ATOM 994 C C . THR A 1 124 ? -3.324 -18.161 47.466 1.00 81.19 124 THR A C 1
ATOM 996 O O . THR A 1 124 ? -4.071 -18.237 48.442 1.00 81.19 124 THR A O 1
ATOM 999 N N . ASP A 1 125 ? -2.026 -18.469 47.543 1.00 81.62 125 ASP A N 1
ATOM 1000 C CA . ASP A 1 125 ? -1.381 -18.904 48.790 1.00 81.62 125 ASP A CA 1
ATOM 1001 C C . ASP A 1 125 ? -1.296 -17.777 49.834 1.00 81.62 125 ASP A C 1
ATOM 1003 O O . ASP A 1 125 ? -1.386 -18.017 51.041 1.00 81.62 125 ASP A O 1
ATOM 1007 N N . ALA A 1 126 ? -1.179 -16.522 49.393 1.00 75.00 126 ALA A N 1
ATOM 1008 C CA . ALA A 1 126 ? -1.250 -15.370 50.289 1.00 75.00 126 ALA A CA 1
ATOM 1009 C C . ALA A 1 126 ? -2.665 -15.177 50.866 1.00 75.00 126 ALA A C 1
ATOM 1011 O O . ALA A 1 126 ? -2.808 -14.822 52.040 1.00 75.00 126 ALA A O 1
ATOM 1012 N N . TYR A 1 127 ? -3.705 -15.466 50.076 1.00 69.00 127 TYR A N 1
ATOM 1013 C CA . TYR A 1 127 ? -5.098 -15.415 50.527 1.00 69.00 127 TYR A CA 1
ATOM 1014 C C . TYR A 1 127 ? -5.476 -16.588 51.440 1.00 69.00 127 TYR A C 1
ATOM 1016 O O . TYR A 1 127 ? -6.204 -16.381 52.409 1.00 69.00 127 TYR A O 1
ATOM 1024 N N . SER A 1 128 ? -4.954 -17.797 51.210 1.00 71.31 128 SER A N 1
ATOM 1025 C CA . SER A 1 128 ? -5.240 -18.958 52.071 1.00 71.31 128 SER A CA 1
ATOM 1026 C C . SER A 1 128 ? -4.620 -18.839 53.473 1.00 71.31 128 SER A C 1
ATOM 1028 O O . SER A 1 128 ? -5.092 -19.466 54.422 1.00 71.31 128 SER A O 1
ATOM 1030 N N . LYS A 1 129 ? -3.605 -17.978 53.635 1.00 70.25 129 LYS A N 1
ATOM 1031 C CA . LYS A 1 129 ? -2.960 -17.679 54.924 1.00 70.25 129 LYS A CA 1
ATOM 1032 C C . LYS A 1 129 ? -3.744 -16.693 55.801 1.00 70.25 129 LYS A C 1
ATOM 1034 O O . LYS A 1 129 ? -3.435 -16.562 56.986 1.00 70.25 129 LYS A O 1
ATOM 1039 N N . TRP A 1 130 ? -4.772 -16.035 55.261 1.00 60.09 130 TRP A N 1
ATOM 1040 C CA . TRP A 1 130 ? -5.781 -15.335 56.058 1.00 60.09 130 TRP A CA 1
ATOM 1041 C C . TRP A 1 130 ? -6.793 -16.352 56.596 1.00 60.09 130 TRP A C 1
ATOM 1043 O O . TRP A 1 130 ? -7.899 -16.509 56.084 1.00 60.09 130 TRP A O 1
ATOM 1053 N N . SER A 1 131 ? -6.405 -17.073 57.647 1.00 62.22 131 SER A N 1
ATOM 1054 C CA . SER A 1 131 ? -7.357 -17.849 58.436 1.00 62.22 131 SER A CA 1
ATOM 1055 C C . SER A 1 131 ? -8.346 -16.903 59.140 1.00 62.22 131 SER A C 1
ATOM 1057 O O . SER A 1 131 ? -7.945 -15.822 59.587 1.00 62.22 131 SER A O 1
ATOM 1059 N N . PRO A 1 132 ? -9.636 -17.270 59.267 1.00 55.84 132 PRO A N 1
ATOM 1060 C CA . PRO A 1 132 ? -10.600 -16.477 60.015 1.00 55.84 132 PRO A CA 1
ATOM 1061 C C . PRO A 1 132 ? -10.152 -16.408 61.477 1.00 55.84 132 PRO A C 1
ATOM 1063 O O . PRO A 1 132 ? -10.288 -17.374 62.228 1.00 55.84 132 PRO A O 1
ATOM 1066 N N . ARG A 1 133 ? -9.581 -15.270 61.885 1.00 55.62 133 ARG A N 1
ATOM 1067 C CA . ARG A 1 133 ? -9.408 -14.955 63.303 1.00 55.62 133 ARG A CA 1
ATOM 1068 C C . ARG A 1 133 ? -10.794 -14.953 63.930 1.00 55.62 133 ARG A C 1
ATOM 1070 O O . ARG A 1 133 ? -11.685 -14.253 63.457 1.00 55.62 133 ARG A O 1
ATOM 1077 N N . GLU A 1 134 ? -10.930 -15.794 64.945 1.00 55.59 134 GLU A N 1
ATOM 1078 C CA . GLU A 1 134 ? -12.104 -16.035 65.772 1.00 55.59 134 GLU A CA 1
ATOM 1079 C C . GLU A 1 134 ? -13.035 -14.819 65.850 1.00 55.59 134 GLU A C 1
ATOM 1081 O O . GLU A 1 1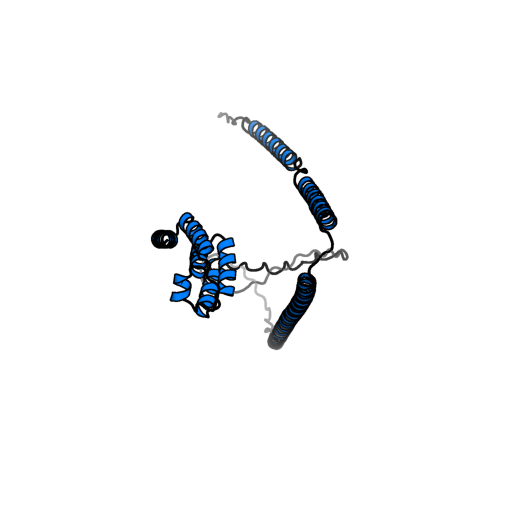34 ? -12.726 -13.806 66.479 1.00 55.59 134 GLU A O 1
ATOM 1086 N N . LEU A 1 135 ? -14.195 -14.930 65.198 1.00 59.16 135 LEU A N 1
ATOM 1087 C CA . LEU A 1 135 ? -15.313 -14.031 65.447 1.00 59.16 135 LEU A CA 1
ATOM 1088 C C . LEU A 1 135 ? -15.676 -14.160 66.935 1.00 59.16 135 LEU A C 1
ATOM 1090 O O . LEU A 1 135 ? -15.963 -15.277 67.385 1.00 59.16 135 LEU A O 1
ATOM 1094 N N . PRO A 1 136 ? -15.659 -13.065 67.716 1.00 53.44 136 PRO A N 1
ATOM 1095 C CA . PRO A 1 136 ? -16.018 -13.126 69.120 1.00 53.44 136 PRO A CA 1
ATOM 1096 C C . PRO A 1 136 ? -17.454 -13.638 69.234 1.00 53.44 136 PRO A C 1
ATOM 1098 O O . PRO A 1 136 ? -18.378 -13.071 68.651 1.00 53.44 136 PRO A O 1
ATOM 1101 N N . ARG A 1 137 ? -17.631 -14.738 69.976 1.00 53.88 137 ARG A N 1
ATOM 1102 C CA . ARG A 1 137 ? -18.940 -15.279 70.356 1.00 53.88 137 ARG A CA 1
ATOM 1103 C C . ARG A 1 137 ? -19.730 -14.186 71.075 1.00 53.88 137 ARG A C 1
ATOM 1105 O O . ARG A 1 137 ? -19.545 -13.968 72.271 1.00 53.88 137 ARG A O 1
ATOM 1112 N N . GLN A 1 138 ? -20.597 -13.495 70.344 1.00 51.69 138 GLN A N 1
ATOM 1113 C CA . GLN A 1 138 ? -21.521 -12.534 70.919 1.00 51.69 138 GLN A CA 1
ATOM 1114 C C . GLN A 1 138 ? -22.592 -13.323 71.678 1.00 51.69 138 GLN A C 1
ATOM 1116 O O . GLN A 1 138 ? -23.402 -14.040 71.091 1.00 51.69 138 GLN A O 1
ATOM 1121 N N . GLN A 1 139 ? -22.529 -13.253 73.006 1.00 51.16 139 GLN A N 1
ATOM 1122 C CA . GLN A 1 139 ? -23.523 -13.826 73.901 1.00 51.16 139 GLN A CA 1
ATOM 1123 C C . GLN A 1 139 ? -24.857 -13.116 73.663 1.00 51.16 139 GLN A C 1
ATOM 1125 O O . GLN A 1 139 ? -25.022 -11.944 73.995 1.00 51.16 139 GLN A O 1
ATOM 1130 N N . SER A 1 140 ? -25.812 -13.829 73.077 1.00 46.38 140 SER A N 1
ATOM 1131 C CA . SER A 1 140 ? -27.199 -13.396 72.972 1.00 46.38 140 SER A CA 1
ATOM 1132 C C . SER A 1 140 ? -27.884 -13.555 74.332 1.00 46.38 140 SER A C 1
ATOM 1134 O O . SER A 1 140 ? -28.535 -14.565 74.597 1.00 46.38 140 SER A O 1
ATOM 1136 N N . ALA A 1 141 ? -27.729 -12.558 75.202 1.00 49.25 141 ALA A N 1
ATOM 1137 C CA . ALA A 1 141 ? -28.716 -12.274 76.235 1.00 49.25 141 ALA A CA 1
ATOM 1138 C C . ALA A 1 141 ? -29.775 -11.368 75.596 1.00 49.25 141 ALA A C 1
ATOM 1140 O O . ALA A 1 141 ? -29.466 -10.282 75.108 1.00 49.25 141 ALA A O 1
ATOM 1141 N N . GLY A 1 142 ? -30.999 -11.885 75.497 1.00 52.06 142 GLY A N 1
ATOM 1142 C CA . GLY A 1 142 ? -32.084 -11.235 74.778 1.00 52.06 142 GLY A CA 1
ATOM 1143 C C . GLY A 1 142 ? -32.487 -9.900 75.382 1.00 52.06 142 GLY A C 1
ATOM 1144 O O . GLY A 1 142 ? -32.358 -9.710 76.580 1.00 52.06 142 GLY A O 1
ATOM 1145 N N . LEU A 1 143 ? -33.046 -9.029 74.548 1.00 44.19 143 LEU A N 1
ATOM 1146 C CA . LEU A 1 143 ? -34.084 -8.079 74.929 1.00 44.19 143 LEU A CA 1
ATOM 1147 C C . LEU A 1 143 ? -34.836 -7.670 73.659 1.00 44.19 143 LEU A C 1
ATOM 1149 O O . LEU A 1 143 ? -34.265 -7.155 72.701 1.00 44.19 143 LEU A O 1
ATOM 1153 N N . ALA A 1 144 ? -36.134 -7.954 73.664 1.00 47.53 144 ALA A N 1
ATOM 1154 C CA . ALA A 1 144 ? -37.090 -7.423 72.717 1.00 47.53 144 ALA A CA 1
ATOM 1155 C C . ALA A 1 144 ? -37.239 -5.913 72.938 1.00 47.53 144 ALA A C 1
ATOM 1157 O O . ALA A 1 144 ? -37.481 -5.490 74.067 1.00 47.53 144 ALA A O 1
ATOM 1158 N N . LEU A 1 145 ? -37.175 -5.113 71.872 1.00 46.94 145 LEU A N 1
ATOM 1159 C CA . LEU A 1 145 ? -37.872 -3.831 71.841 1.00 46.94 145 LEU A CA 1
ATOM 1160 C C . LEU A 1 145 ? -38.134 -3.375 70.407 1.00 46.94 145 LEU A C 1
ATOM 1162 O O . LEU A 1 145 ? -37.241 -3.198 69.586 1.00 46.94 145 LEU A O 1
ATOM 1166 N N . SER A 1 146 ? -39.427 -3.230 70.155 1.00 50.31 146 SER A N 1
ATOM 1167 C CA . SER A 1 146 ? -40.055 -2.654 68.983 1.00 50.31 146 SER A CA 1
ATOM 1168 C C . SER A 1 146 ? -39.953 -1.133 69.062 1.00 50.31 146 SER A C 1
ATOM 1170 O O . SER A 1 146 ? -40.558 -0.560 69.963 1.00 50.31 146 SER A O 1
ATOM 1172 N N . ILE A 1 147 ? -39.225 -0.482 68.149 1.00 44.47 147 ILE A N 1
ATOM 1173 C CA . ILE A 1 147 ? -39.383 0.948 67.839 1.00 44.47 147 ILE A CA 1
ATOM 1174 C C . ILE A 1 147 ? -39.090 1.142 66.347 1.00 44.47 147 ILE A C 1
ATOM 1176 O O . ILE A 1 147 ? -38.066 0.690 65.840 1.00 44.47 147 ILE A O 1
ATOM 1180 N N . GLY A 1 148 ? -40.026 1.775 65.643 1.00 45.09 148 GLY A N 1
ATOM 1181 C CA . GLY A 1 148 ? -39.902 2.114 64.231 1.00 45.09 148 GLY A CA 1
ATOM 1182 C C . GLY A 1 148 ? -39.359 3.522 63.965 1.00 45.09 148 GLY A C 1
ATOM 1183 O O . GLY A 1 148 ? -38.913 4.229 64.868 1.00 45.09 148 GLY A O 1
ATOM 1184 N N . ILE A 1 149 ? -39.601 3.935 62.714 1.00 45.78 149 ILE A N 1
ATOM 1185 C CA . ILE A 1 149 ? -39.438 5.266 62.089 1.00 45.78 149 ILE A CA 1
ATOM 1186 C C . ILE A 1 149 ? -37.992 5.556 61.567 1.00 45.78 149 ILE A C 1
ATOM 1188 O O . ILE A 1 149 ? -37.035 4.997 62.091 1.00 45.78 149 ILE A O 1
ATOM 1192 N N . PRO A 1 150 ? -37.782 6.435 60.555 1.00 45.41 150 PRO A N 1
ATOM 1193 C CA . PRO A 1 150 ? -38.021 6.276 59.106 1.00 45.41 150 PRO A CA 1
ATOM 1194 C C . PRO A 1 150 ? -36.790 6.651 58.224 1.00 45.41 150 PRO A C 1
ATOM 1196 O O . PRO A 1 150 ? -35.720 6.989 58.717 1.00 45.41 150 PRO A O 1
ATOM 1199 N N . LEU A 1 151 ? -36.991 6.640 56.896 1.00 51.38 151 LEU A N 1
ATOM 1200 C CA . LEU A 1 151 ? -36.150 7.218 55.829 1.00 51.38 151 LEU A CA 1
ATOM 1201 C C . LEU A 1 151 ? -35.435 8.543 56.184 1.00 51.38 151 LEU A C 1
ATOM 1203 O O . LEU A 1 151 ? -36.089 9.482 56.635 1.00 51.38 151 LEU A O 1
ATOM 1207 N N . GLY A 1 152 ? -34.165 8.686 55.765 1.00 42.34 152 GLY A N 1
ATOM 1208 C CA . GLY A 1 152 ? -33.578 10.014 55.533 1.00 42.34 152 GLY A CA 1
ATOM 1209 C C . GLY A 1 152 ? -32.049 10.146 55.375 1.00 42.34 152 GLY A C 1
ATOM 1210 O O . GLY A 1 152 ? -31.395 10.581 56.306 1.00 42.34 152 GLY A O 1
ATOM 1211 N N . ILE A 1 153 ? -31.542 9.903 54.156 1.00 46.69 153 ILE A N 1
ATOM 1212 C CA . ILE A 1 153 ? -30.453 10.627 53.441 1.00 46.69 153 ILE A CA 1
ATOM 1213 C C . ILE A 1 153 ? -28.981 10.614 53.967 1.00 46.69 153 ILE A C 1
ATOM 1215 O O . ILE A 1 153 ? -28.652 11.148 55.016 1.00 46.69 153 ILE A O 1
ATOM 1219 N N . LEU A 1 154 ? -28.097 10.211 53.032 1.00 41.94 154 LEU A N 1
ATOM 1220 C CA . LEU A 1 154 ? -26.757 10.742 52.684 1.00 41.94 154 LEU A CA 1
ATOM 1221 C C . LEU A 1 154 ? -25.493 10.132 53.324 1.00 41.94 154 LEU A C 1
ATOM 1223 O O . LEU A 1 154 ? -25.165 10.399 54.472 1.00 41.94 154 LEU A O 1
ATOM 1227 N N . GLY A 1 155 ? -24.680 9.474 52.480 1.00 37.50 155 GLY A N 1
ATOM 1228 C CA . GLY A 1 155 ? -23.220 9.491 52.637 1.00 37.50 155 GLY A CA 1
ATOM 1229 C C . GLY A 1 155 ? -22.461 8.221 52.247 1.00 37.50 155 GLY A C 1
ATOM 1230 O O . GLY A 1 155 ? -22.096 7.447 53.115 1.00 37.50 155 GLY A O 1
ATOM 1231 N N . GLY A 1 156 ? -22.117 8.086 50.962 1.00 36.88 156 GLY A N 1
ATOM 1232 C CA . GLY A 1 156 ? -20.757 7.687 50.573 1.00 36.88 156 GLY A CA 1
ATOM 1233 C C . GLY A 1 156 ? -20.375 6.199 50.520 1.00 36.88 156 GLY A C 1
ATOM 1234 O O . GLY A 1 156 ? -19.985 5.606 51.511 1.00 36.88 156 GLY A O 1
ATOM 1235 N N . VAL A 1 157 ? -20.323 5.699 49.282 1.00 42.19 157 VAL A N 1
ATOM 1236 C CA . VAL A 1 157 ? -19.283 4.816 48.711 1.00 42.19 157 VAL A CA 1
ATOM 1237 C C . VAL A 1 157 ? -19.024 3.451 49.376 1.00 42.19 157 VAL A C 1
ATOM 1239 O O . VAL A 1 157 ? -18.218 3.312 50.285 1.00 42.19 157 VAL A O 1
ATOM 1242 N N . GLY A 1 158 ? -19.570 2.416 48.729 1.00 40.53 158 GLY A N 1
ATOM 1243 C CA . GLY A 1 158 ? -18.799 1.230 48.341 1.00 40.53 158 GLY A CA 1
ATOM 1244 C C . GLY A 1 158 ? -18.604 0.140 49.391 1.00 40.53 158 GLY A C 1
ATOM 1245 O O . GLY A 1 158 ? -17.564 0.090 50.029 1.00 40.53 158 GLY A O 1
ATOM 1246 N N . ALA A 1 159 ? -19.538 -0.809 49.461 1.00 38.44 159 ALA A N 1
ATOM 1247 C CA . ALA A 1 159 ? -19.272 -2.225 49.735 1.00 38.44 159 ALA A CA 1
ATOM 1248 C C . ALA A 1 159 ? -20.586 -3.019 49.691 1.00 38.44 159 ALA A C 1
ATOM 1250 O O . ALA A 1 159 ? -21.651 -2.480 49.965 1.00 38.44 159 ALA A O 1
ATOM 1251 N N . ALA A 1 160 ? -20.463 -4.317 49.429 1.00 40.06 160 ALA A N 1
ATOM 1252 C CA . ALA A 1 160 ? -21.474 -5.352 49.632 1.00 40.06 160 ALA A CA 1
ATOM 1253 C C . ALA A 1 160 ? -22.447 -5.644 48.470 1.00 40.06 160 ALA A C 1
ATOM 1255 O O . ALA A 1 160 ? -23.668 -5.587 48.583 1.00 40.06 160 ALA A O 1
ATOM 1256 N N . VAL A 1 161 ? -21.861 -6.148 47.379 1.00 47.28 161 VAL A N 1
ATOM 1257 C CA . VAL A 1 161 ? -22.261 -7.480 46.890 1.00 47.28 161 VAL A CA 1
ATOM 1258 C C . VAL A 1 161 ? -22.236 -8.458 48.077 1.00 47.28 161 VAL A C 1
ATOM 1260 O O . VAL A 1 161 ? -21.326 -8.376 48.895 1.00 47.28 161 VAL A O 1
ATOM 1263 N N . VAL A 1 162 ? -23.186 -9.398 48.114 1.00 46.75 162 VAL A N 1
ATOM 1264 C CA . VAL A 1 162 ? -23.407 -10.468 49.116 1.00 46.75 162 VAL A CA 1
ATOM 1265 C C . VAL A 1 162 ? -24.531 -10.149 50.111 1.00 46.75 162 VAL A C 1
ATOM 1267 O O . VAL A 1 162 ? -24.280 -9.680 51.212 1.00 46.75 162 VAL A O 1
ATOM 1270 N N . LEU A 1 163 ? -25.777 -10.465 49.724 1.00 40.66 163 LEU A N 1
ATOM 1271 C CA . LEU A 1 163 ? -26.608 -11.483 50.395 1.00 40.66 163 LEU A CA 1
ATOM 1272 C C . LEU A 1 163 ? -27.976 -11.623 49.690 1.00 40.66 163 LEU A C 1
ATOM 1274 O O . LEU A 1 163 ? -28.948 -10.981 50.072 1.00 40.66 163 LEU A O 1
ATOM 1278 N N . LEU A 1 164 ? -28.073 -12.500 48.686 1.00 41.00 164 LEU A N 1
ATOM 1279 C CA . LEU A 1 164 ? -29.333 -13.190 48.383 1.00 41.00 164 LEU A CA 1
ATOM 1280 C C . LEU A 1 1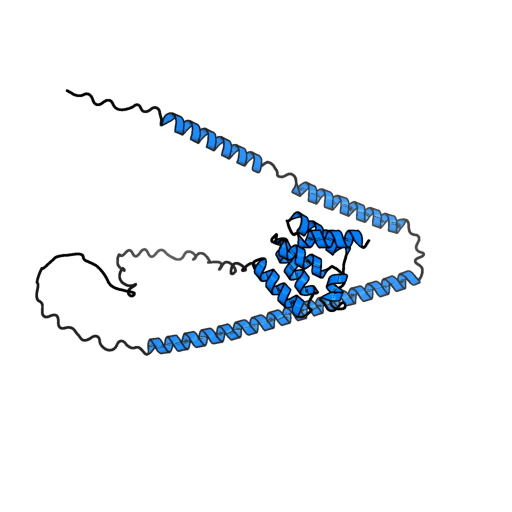64 ? -29.044 -14.524 47.678 1.00 41.00 164 LEU A C 1
ATOM 1282 O O . LEU A 1 164 ? -29.092 -14.643 46.458 1.00 41.00 164 LEU A O 1
ATOM 1286 N N . MET A 1 165 ? -28.726 -15.542 48.474 1.00 44.72 165 MET A N 1
ATOM 1287 C CA . MET A 1 165 ? -29.097 -16.913 48.138 1.00 44.72 165 MET A CA 1
ATOM 1288 C C . MET A 1 165 ? -30.288 -17.294 49.016 1.00 44.72 165 MET A C 1
ATOM 1290 O O . MET A 1 165 ? -30.319 -16.900 50.180 1.00 44.72 165 MET A O 1
ATOM 1294 N N . LEU A 1 166 ? -31.201 -18.094 48.452 1.00 43.44 166 LEU A N 1
ATOM 1295 C CA . LEU A 1 166 ? -31.870 -19.244 49.085 1.00 43.44 166 LEU A CA 1
ATOM 1296 C C . LEU A 1 166 ? -33.399 -19.308 48.881 1.00 43.44 166 LEU A C 1
ATOM 1298 O O . LEU A 1 166 ? -34.177 -19.166 49.812 1.00 43.44 166 LEU A O 1
ATOM 1302 N N . THR A 1 167 ? -33.816 -19.651 47.664 1.00 46.59 167 THR A N 1
ATOM 1303 C CA . THR A 1 167 ? -34.751 -20.767 47.399 1.00 46.59 167 THR A CA 1
ATOM 1304 C C . THR A 1 167 ? -34.197 -21.432 46.124 1.00 46.59 167 THR A C 1
ATOM 1306 O O . THR A 1 167 ? -33.794 -20.734 45.206 1.00 46.59 167 THR A O 1
ATOM 1309 N N . GLY A 1 168 ? -33.950 -22.732 45.991 1.00 38.75 168 GLY A N 1
ATOM 1310 C CA . GLY A 1 168 ? -34.535 -23.879 46.662 1.00 38.75 168 GLY A CA 1
ATOM 1311 C C . GLY A 1 168 ? -35.311 -24.723 45.649 1.00 38.75 168 GLY A C 1
ATOM 1312 O O . GLY A 1 168 ? -36.505 -24.901 45.833 1.00 38.75 168 GLY A O 1
ATOM 1313 N N . GLN A 1 169 ? -34.668 -25.227 44.584 1.00 43.81 169 GLN A N 1
ATOM 1314 C CA . GLN A 1 169 ? -35.231 -26.336 43.803 1.00 43.81 169 GLN A CA 1
ATOM 1315 C C . GLN A 1 169 ? -34.136 -27.146 43.097 1.00 43.81 169 GLN A C 1
ATOM 1317 O O . GLN A 1 169 ? -33.560 -26.744 42.089 1.00 43.81 169 GLN A O 1
ATOM 1322 N N . LEU A 1 170 ? -33.840 -28.304 43.686 1.00 46.81 170 LEU A N 1
ATOM 1323 C CA . LEU A 1 170 ? -32.992 -29.347 43.128 1.00 46.81 170 LEU A CA 1
ATOM 1324 C C . LEU A 1 170 ? -33.786 -30.099 42.052 1.00 46.81 170 LEU A C 1
ATOM 1326 O O . LEU A 1 170 ? -34.711 -30.839 42.376 1.00 46.81 170 LEU A O 1
ATOM 1330 N N . ASN A 1 171 ? -33.402 -29.932 40.787 1.00 51.34 171 ASN A N 1
ATOM 1331 C CA . ASN A 1 171 ? -33.767 -30.838 39.701 1.00 51.34 171 ASN A CA 1
ATOM 1332 C C . ASN A 1 171 ? -32.471 -31.364 39.069 1.00 51.34 171 ASN A C 1
ATOM 1334 O O . ASN A 1 171 ? -31.845 -30.691 38.253 1.00 51.34 171 ASN A O 1
ATOM 1338 N N . MET A 1 172 ? -32.036 -32.545 39.508 1.00 51.03 172 MET A N 1
ATOM 1339 C CA . MET A 1 172 ? -30.898 -33.269 38.941 1.00 51.03 172 MET A CA 1
ATOM 1340 C C . MET A 1 172 ? -31.415 -34.204 37.841 1.00 51.03 172 MET A C 1
ATOM 1342 O O . MET A 1 172 ? -31.864 -35.311 38.126 1.00 51.03 172 MET A O 1
ATOM 1346 N N . GLY A 1 173 ? -31.366 -33.743 36.589 1.00 55.09 173 GLY A N 1
ATOM 1347 C CA . GLY A 1 173 ? -31.492 -34.576 35.386 1.00 55.09 173 GLY A CA 1
ATOM 1348 C C . GLY A 1 173 ? -30.107 -34.888 34.795 1.00 55.09 173 GLY A C 1
ATOM 1349 O O . GLY A 1 173 ? -29.198 -34.065 34.929 1.00 55.09 173 GLY A O 1
ATOM 1350 N N . PRO A 1 174 ? -29.900 -36.065 34.174 1.00 57.19 174 PRO A N 1
ATOM 1351 C CA . PRO A 1 174 ? -28.573 -36.544 33.814 1.00 57.19 174 PRO A CA 1
ATOM 1352 C C . PRO A 1 174 ? -28.041 -35.854 32.554 1.00 57.19 174 PRO A C 1
ATOM 1354 O O . PRO A 1 174 ? -28.760 -35.662 31.579 1.00 57.19 174 PRO A O 1
ATOM 1357 N N . MET A 1 175 ? -26.747 -35.532 32.598 1.00 51.88 175 MET A N 1
ATOM 1358 C CA . MET A 1 175 ? -25.804 -35.515 31.475 1.00 51.88 175 MET A CA 1
ATOM 1359 C C . MET A 1 175 ? -26.413 -35.382 30.065 1.00 51.88 175 MET A C 1
ATOM 1361 O O . MET A 1 175 ? -26.592 -36.374 29.365 1.00 51.88 175 MET A O 1
ATOM 1365 N N . MET A 1 176 ? -26.586 -34.153 29.578 1.00 45.41 176 MET A N 1
ATOM 1366 C CA . MET A 1 176 ? -26.491 -33.869 28.144 1.00 45.41 176 MET A CA 1
ATOM 1367 C C . MET A 1 176 ? -25.741 -32.558 27.925 1.00 45.41 176 MET A C 1
ATOM 1369 O O . MET A 1 176 ? -26.264 -31.473 28.142 1.00 45.41 176 MET A O 1
ATOM 1373 N N . ARG A 1 177 ? -24.480 -32.732 27.512 1.00 51.19 177 ARG A N 1
ATOM 1374 C CA . ARG A 1 177 ? -23.665 -31.851 26.669 1.00 51.19 177 ARG A CA 1
ATOM 1375 C C . ARG A 1 177 ? -23.827 -30.356 26.952 1.00 51.19 177 ARG A C 1
ATOM 1377 O O . ARG A 1 177 ? -24.668 -29.688 26.358 1.00 51.19 177 ARG A O 1
ATOM 1384 N N . ALA A 1 178 ? -22.923 -29.837 27.787 1.00 44.78 178 ALA A N 1
ATOM 1385 C CA . ALA A 1 178 ? -22.614 -28.415 27.799 1.00 44.78 178 ALA A CA 1
ATOM 1386 C C . ALA A 1 178 ? -22.485 -27.929 26.342 1.00 44.78 178 ALA A C 1
ATOM 1388 O O . ALA A 1 178 ? -21.801 -28.598 25.551 1.00 44.78 178 ALA A O 1
ATOM 1389 N N . PRO A 1 179 ? -23.144 -26.823 25.953 1.00 50.56 179 PRO A N 1
ATOM 1390 C CA . PRO A 1 179 ? -22.795 -26.169 24.711 1.00 50.56 179 PRO A CA 1
ATOM 1391 C C . PRO A 1 179 ? -21.301 -25.899 24.811 1.00 50.56 179 PRO A C 1
ATOM 1393 O O . PRO A 1 179 ? -20.837 -25.270 25.759 1.00 50.56 179 PRO A O 1
ATOM 1396 N N . SER A 1 180 ? -20.531 -26.452 23.880 1.00 48.81 180 SER A N 1
ATOM 1397 C CA . SER A 1 180 ? -19.196 -25.947 23.644 1.00 48.81 180 SER A CA 1
ATOM 1398 C C . SER A 1 180 ? -19.379 -24.460 23.368 1.00 48.81 180 SER A C 1
ATOM 1400 O O . SER A 1 180 ? -19.779 -24.083 22.266 1.00 48.81 180 SER A O 1
ATOM 1402 N N . GLU A 1 181 ? -19.111 -23.622 24.368 1.00 46.41 181 GLU A N 1
ATOM 1403 C CA . GLU A 1 181 ? -18.532 -22.315 24.135 1.00 46.41 181 GLU A CA 1
ATOM 1404 C C . GLU A 1 181 ? -17.279 -22.602 23.313 1.00 46.41 181 GLU A C 1
ATOM 1406 O O . GLU A 1 181 ? -16.176 -22.803 23.815 1.00 46.41 181 GLU A O 1
ATOM 1411 N N . ARG A 1 182 ? -17.470 -22.687 21.991 1.00 44.97 182 ARG A N 1
ATOM 1412 C CA . ARG A 1 182 ? -16.493 -22.157 21.064 1.00 44.97 182 ARG A CA 1
ATOM 1413 C C . ARG A 1 182 ? -16.262 -20.759 21.602 1.00 44.97 182 ARG A C 1
ATOM 1415 O O . ARG A 1 182 ? -17.089 -19.885 21.355 1.00 44.97 182 ARG A O 1
ATOM 1422 N N . MET A 1 183 ? -15.202 -20.583 22.392 1.00 47.66 183 MET A N 1
ATOM 1423 C CA . MET A 1 183 ? -14.542 -19.297 22.509 1.00 47.66 183 MET A CA 1
ATOM 1424 C C . MET A 1 183 ? -14.473 -18.803 21.075 1.00 47.66 183 MET A C 1
ATOM 1426 O O . MET A 1 183 ? -13.761 -19.375 20.243 1.00 47.66 183 MET A O 1
ATOM 1430 N N . ALA A 1 184 ? -15.340 -17.843 20.755 1.00 49.12 184 ALA A N 1
ATOM 1431 C CA . ALA A 1 184 ? -15.206 -17.104 19.528 1.00 49.12 184 ALA A CA 1
ATOM 1432 C C . ALA A 1 184 ? -13.738 -16.658 19.513 1.00 49.12 184 ALA A C 1
ATOM 1434 O O . ALA A 1 184 ? -13.246 -16.228 20.567 1.00 49.12 184 ALA A O 1
ATOM 1435 N N . PRO A 1 185 ? -13.009 -16.831 18.395 1.00 57.44 185 PRO A N 1
ATOM 1436 C CA . PRO A 1 185 ? -11.685 -16.235 18.290 1.00 57.44 185 PRO A CA 1
ATOM 1437 C C . PRO A 1 185 ? -11.813 -14.790 18.784 1.00 57.44 185 PRO A C 1
ATOM 1439 O O . PRO A 1 185 ? -12.827 -14.164 18.445 1.00 57.44 185 PRO A O 1
ATOM 1442 N N . PRO A 1 186 ? -10.889 -14.289 19.634 1.00 57.22 186 PRO A N 1
ATOM 1443 C CA . PRO A 1 186 ? -10.965 -12.911 20.105 1.00 57.22 186 PRO A CA 1
ATOM 1444 C C . PRO A 1 186 ? -11.199 -12.072 18.862 1.00 57.22 186 PRO A C 1
ATOM 1446 O O . PRO A 1 186 ? -10.433 -12.215 17.906 1.00 57.22 186 PRO A O 1
ATOM 1449 N N . ALA A 1 187 ? -12.328 -11.355 18.816 1.00 51.38 187 ALA A N 1
ATOM 1450 C CA . ALA A 1 187 ? -12.716 -10.587 17.645 1.00 51.38 187 ALA A CA 1
ATOM 1451 C C . ALA A 1 187 ? -11.477 -9.797 17.245 1.00 51.38 187 ALA A C 1
ATOM 1453 O O . ALA A 1 187 ? -11.013 -8.980 18.041 1.00 51.38 187 ALA A O 1
ATOM 1454 N N . ALA A 1 188 ? -10.863 -10.166 16.115 1.00 58.53 188 ALA A N 1
ATOM 1455 C CA . ALA A 1 188 ? -9.593 -9.594 15.714 1.00 58.53 188 ALA A CA 1
ATOM 1456 C C . ALA A 1 188 ? -9.824 -8.091 15.716 1.00 58.53 188 ALA A C 1
ATOM 1458 O O . ALA A 1 188 ? -10.694 -7.618 14.984 1.00 58.53 188 ALA A O 1
ATOM 1459 N N . VAL A 1 189 ? -9.166 -7.378 16.631 1.00 67.81 189 VAL A N 1
ATOM 1460 C CA . VAL A 1 189 ? -9.369 -5.943 16.785 1.00 67.81 189 VAL A CA 1
ATOM 1461 C C . VAL A 1 189 ? -8.861 -5.343 15.486 1.00 67.81 189 VAL A C 1
ATOM 1463 O O . VAL A 1 189 ? -7.656 -5.238 15.267 1.00 67.81 189 VAL A O 1
ATOM 1466 N N . VAL A 1 190 ? -9.784 -5.074 14.562 1.00 78.31 190 VAL A N 1
ATOM 1467 C CA . VAL A 1 190 ? -9.458 -4.477 13.276 1.00 78.31 190 VAL A CA 1
ATOM 1468 C C . VAL A 1 190 ? -8.958 -3.084 13.605 1.00 78.31 190 VAL A C 1
ATOM 1470 O O . VAL A 1 190 ? -9.714 -2.261 14.120 1.00 78.31 190 VAL A O 1
ATOM 1473 N N . ALA A 1 191 ? -7.667 -2.855 13.369 1.00 87.81 191 ALA A N 1
ATOM 1474 C CA . ALA A 1 191 ? -7.058 -1.558 13.606 1.00 87.81 191 ALA A CA 1
ATOM 1475 C C . ALA A 1 191 ? -7.831 -0.485 12.830 1.00 87.81 191 ALA A C 1
ATOM 1477 O O . ALA A 1 191 ? -8.150 -0.677 11.649 1.00 87.81 191 ALA A O 1
ATOM 1478 N N . THR A 1 192 ? -8.133 0.622 13.507 1.00 94.69 192 THR A N 1
ATOM 1479 C CA . THR A 1 192 ? -8.846 1.749 12.895 1.00 94.69 192 THR A CA 1
ATOM 1480 C C . THR A 1 192 ? -7.962 2.394 11.821 1.00 94.69 192 THR A C 1
ATOM 1482 O O . THR A 1 192 ? -6.730 2.239 11.858 1.00 94.69 192 THR A O 1
ATOM 1485 N N . PRO A 1 193 ? -8.532 3.133 10.853 1.00 93.75 193 PRO A N 1
ATOM 1486 C CA . PRO A 1 193 ? -7.721 3.718 9.793 1.00 93.75 193 PRO A CA 1
ATOM 1487 C C . PRO A 1 193 ? -6.687 4.709 10.350 1.00 93.75 193 PRO A C 1
ATOM 1489 O O . PRO A 1 193 ? -5.589 4.811 9.810 1.00 93.75 193 PRO A O 1
ATOM 1492 N N . GLU A 1 194 ? -6.978 5.375 11.468 1.00 95.56 194 GLU A N 1
ATOM 1493 C CA . GLU A 1 194 ? -6.059 6.281 12.164 1.00 95.56 194 GLU A CA 1
ATOM 1494 C C . GLU A 1 194 ? -4.863 5.534 12.767 1.00 95.56 194 GLU A C 1
ATOM 1496 O O . GLU A 1 194 ? -3.724 5.961 12.585 1.00 95.56 194 GLU A O 1
ATOM 1501 N N . GLN A 1 195 ? -5.098 4.389 13.417 1.00 96.06 195 GLN A N 1
ATOM 1502 C CA . GLN A 1 195 ? -4.030 3.550 13.979 1.00 96.06 195 GLN A CA 1
ATOM 1503 C C . GLN A 1 195 ? -3.108 3.009 12.880 1.00 96.06 195 GLN A C 1
ATOM 1505 O O . GLN A 1 195 ? -1.886 2.950 13.041 1.00 96.06 195 GLN A O 1
ATOM 1510 N N . LEU A 1 196 ? -3.685 2.638 11.734 1.00 95.75 196 LEU A N 1
ATOM 1511 C CA . LEU A 1 196 ? -2.924 2.209 10.563 1.00 95.75 196 LEU A CA 1
ATOM 1512 C C . LEU A 1 196 ? -2.097 3.364 9.983 1.00 95.75 196 LEU A C 1
ATOM 1514 O O . LEU A 1 196 ? -0.927 3.168 9.657 1.00 95.75 196 LEU A O 1
ATOM 1518 N N . ILE A 1 197 ? -2.656 4.573 9.897 1.00 97.00 197 ILE A N 1
ATOM 1519 C CA . ILE A 1 197 ? -1.920 5.767 9.457 1.00 97.00 197 ILE A CA 1
ATOM 1520 C C . ILE A 1 197 ? -0.751 6.071 10.403 1.00 97.00 197 ILE A C 1
ATOM 1522 O O . ILE A 1 197 ? 0.359 6.324 9.933 1.00 97.00 197 ILE A O 1
ATOM 1526 N N . GLU A 1 198 ? -0.961 6.005 11.718 1.00 97.38 198 GLU A N 1
ATOM 1527 C CA . GLU A 1 198 ? 0.096 6.226 12.709 1.00 97.38 198 GLU A CA 1
ATOM 1528 C C . GLU A 1 198 ? 1.213 5.180 12.581 1.00 97.38 198 GLU A C 1
ATOM 1530 O O . GLU A 1 198 ? 2.402 5.520 12.518 1.00 97.38 198 GLU A O 1
ATOM 1535 N N . THR A 1 199 ? 0.829 3.909 12.446 1.00 96.19 199 THR A N 1
ATOM 1536 C CA . THR A 1 199 ? 1.758 2.793 12.236 1.00 96.19 199 THR A CA 1
ATOM 1537 C C . THR A 1 199 ? 2.564 2.984 10.951 1.00 96.19 199 THR A C 1
ATOM 1539 O O . THR A 1 199 ? 3.790 2.853 10.952 1.00 96.19 199 THR A O 1
ATOM 1542 N N . ALA A 1 200 ? 1.904 3.361 9.855 1.00 95.44 200 ALA A N 1
ATOM 1543 C CA . ALA A 1 200 ? 2.570 3.675 8.599 1.00 95.44 200 ALA A CA 1
ATOM 1544 C C . ALA A 1 200 ? 3.527 4.866 8.737 1.00 95.44 200 ALA A C 1
ATOM 1546 O O . ALA A 1 200 ? 4.644 4.806 8.235 1.00 95.44 200 ALA A O 1
ATOM 1547 N N . GLY A 1 201 ? 3.147 5.917 9.466 1.00 94.50 201 GLY A N 1
ATOM 1548 C CA . GLY A 1 201 ? 4.020 7.057 9.750 1.00 94.50 201 GLY A CA 1
ATOM 1549 C C . GLY A 1 201 ? 5.274 6.671 10.542 1.00 94.50 201 GLY A C 1
ATOM 1550 O O . GLY A 1 201 ? 6.360 7.202 10.300 1.00 94.50 201 GLY A O 1
ATOM 1551 N N . ALA A 1 202 ? 5.172 5.717 11.470 1.00 95.12 202 ALA A N 1
ATOM 1552 C CA . ALA A 1 202 ? 6.336 5.161 12.159 1.00 95.12 202 ALA A CA 1
ATOM 1553 C C . ALA A 1 202 ? 7.252 4.366 11.209 1.00 95.12 202 ALA A C 1
ATOM 1555 O O . ALA A 1 202 ? 8.473 4.493 11.297 1.00 95.12 202 ALA A O 1
ATOM 1556 N N . LEU A 1 203 ? 6.681 3.594 10.281 1.00 93.44 203 LEU A N 1
ATOM 1557 C CA . LEU A 1 203 ? 7.430 2.838 9.269 1.00 93.44 203 LEU A CA 1
ATOM 1558 C C . LEU A 1 203 ? 8.137 3.761 8.267 1.00 93.44 203 LEU A C 1
ATOM 1560 O O . LEU A 1 203 ? 9.319 3.573 7.987 1.00 93.44 203 LEU A O 1
ATOM 1564 N N . LEU A 1 204 ? 7.458 4.818 7.814 1.00 91.94 204 LEU A N 1
ATOM 1565 C CA . LEU A 1 204 ? 8.021 5.840 6.930 1.00 91.94 204 LEU A CA 1
ATOM 1566 C C . LEU A 1 204 ? 9.224 6.548 7.565 1.00 91.94 204 LEU A C 1
ATOM 1568 O O . LEU A 1 204 ? 10.253 6.701 6.915 1.00 91.94 204 LEU A O 1
ATOM 1572 N N . ARG A 1 205 ? 9.147 6.893 8.859 1.00 90.88 205 ARG A N 1
ATOM 1573 C CA . ARG A 1 205 ? 10.281 7.468 9.610 1.00 90.88 205 ARG A CA 1
ATOM 1574 C C . ARG A 1 205 ? 11.469 6.513 9.739 1.00 90.88 205 ARG A C 1
ATOM 1576 O O . ARG A 1 205 ? 12.605 6.966 9.802 1.00 90.88 205 ARG A O 1
ATOM 1583 N N . LYS A 1 206 ? 11.215 5.202 9.777 1.00 90.06 206 LYS A N 1
ATOM 1584 C CA . LYS A 1 206 ? 12.260 4.165 9.774 1.00 90.06 206 LYS A CA 1
ATOM 1585 C C . LYS A 1 206 ? 12.829 3.890 8.376 1.00 90.06 206 LYS A C 1
ATOM 1587 O O . LYS A 1 206 ? 13.814 3.169 8.270 1.00 90.06 206 LYS A O 1
ATOM 1592 N N . GLY A 1 207 ? 12.223 4.442 7.323 1.00 90.38 207 GLY A N 1
ATOM 1593 C CA . GLY A 1 207 ? 12.599 4.189 5.932 1.00 90.38 207 GLY A CA 1
ATOM 1594 C C . GLY A 1 207 ? 12.021 2.897 5.347 1.00 90.38 207 GLY A C 1
ATOM 1595 O O . GLY A 1 207 ? 12.369 2.539 4.225 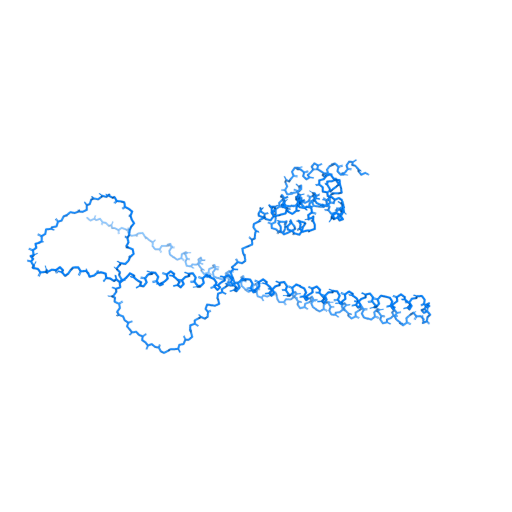1.00 90.38 207 GLY A O 1
ATOM 1596 N N . ASP A 1 208 ? 11.121 2.210 6.056 1.00 91.38 208 ASP A N 1
ATOM 1597 C CA . ASP A 1 208 ? 10.457 1.007 5.547 1.00 91.38 208 ASP A CA 1
ATOM 1598 C C . ASP A 1 208 ? 9.210 1.377 4.728 1.00 91.38 208 ASP A C 1
ATOM 1600 O O . ASP A 1 208 ? 8.058 1.305 5.174 1.00 91.38 208 ASP A O 1
ATOM 1604 N N . ILE A 1 209 ? 9.461 1.833 3.501 1.00 93.06 209 ILE A N 1
ATOM 1605 C CA . ILE A 1 209 ? 8.427 2.324 2.583 1.00 93.06 209 ILE A CA 1
ATOM 1606 C C . ILE A 1 209 ? 7.526 1.176 2.107 1.00 93.06 209 ILE A C 1
ATOM 1608 O O . ILE A 1 209 ? 6.318 1.358 1.937 1.00 93.06 209 ILE A O 1
ATOM 1612 N N . ALA A 1 210 ? 8.087 -0.019 1.905 1.00 92.19 210 ALA A N 1
ATOM 1613 C CA . ALA A 1 210 ? 7.342 -1.178 1.423 1.00 92.19 210 ALA A CA 1
ATOM 1614 C C . ALA A 1 210 ? 6.278 -1.620 2.435 1.00 92.19 210 ALA A C 1
ATOM 1616 O O . ALA A 1 210 ? 5.121 -1.848 2.062 1.00 92.19 210 ALA A O 1
ATOM 1617 N N . PHE A 1 211 ? 6.640 -1.693 3.718 1.00 93.25 211 PHE A N 1
ATOM 1618 C CA . PHE A 1 211 ? 5.693 -2.046 4.770 1.00 93.25 211 PHE A CA 1
ATOM 1619 C C . PHE A 1 211 ? 4.689 -0.918 5.020 1.00 93.25 211 PHE A C 1
ATOM 1621 O O . PHE A 1 211 ? 3.490 -1.186 5.129 1.00 93.25 211 PHE A O 1
ATOM 1628 N N . ALA A 1 212 ? 5.132 0.345 4.999 1.00 95.19 212 ALA A N 1
ATOM 1629 C CA . ALA A 1 212 ? 4.236 1.496 5.111 1.00 95.19 212 ALA A CA 1
ATOM 1630 C C . ALA A 1 212 ? 3.150 1.498 4.023 1.00 95.19 212 ALA A C 1
ATOM 1632 O O . ALA A 1 212 ? 1.974 1.690 4.330 1.00 95.19 212 ALA A O 1
ATOM 1633 N N . ARG A 1 213 ? 3.509 1.208 2.763 1.00 95.88 213 ARG A N 1
ATOM 1634 C CA . ARG A 1 213 ? 2.553 1.092 1.647 1.00 95.88 213 ARG A CA 1
ATOM 1635 C C . ARG A 1 213 ? 1.493 0.021 1.903 1.00 95.88 213 ARG A C 1
ATOM 1637 O O . ARG A 1 213 ? 0.324 0.249 1.595 1.00 95.88 213 ARG A O 1
ATOM 1644 N N . ARG A 1 214 ? 1.866 -1.133 2.471 1.00 96.44 214 ARG A N 1
ATOM 1645 C CA . ARG A 1 214 ? 0.908 -2.204 2.813 1.00 96.44 214 ARG A CA 1
ATOM 1646 C C . ARG A 1 214 ? -0.065 -1.758 3.900 1.00 96.44 214 ARG A C 1
ATOM 1648 O O . ARG A 1 214 ? -1.271 -1.915 3.737 1.00 96.44 214 ARG A O 1
ATOM 1655 N N . VAL A 1 215 ? 0.453 -1.157 4.970 1.00 96.69 215 VAL A N 1
ATOM 1656 C CA . VAL A 1 215 ? -0.365 -0.659 6.084 1.00 96.69 215 VAL A CA 1
ATOM 1657 C C . VAL A 1 215 ? -1.323 0.442 5.610 1.00 96.69 215 VAL A C 1
ATOM 1659 O O . VAL A 1 215 ? -2.518 0.382 5.895 1.00 96.69 215 VAL A O 1
ATOM 1662 N N . LEU A 1 216 ? -0.837 1.394 4.808 1.00 96.62 216 LEU A N 1
ATOM 1663 C CA . LEU A 1 216 ? -1.671 2.435 4.201 1.00 96.62 216 LEU A CA 1
ATOM 1664 C C . LEU A 1 216 ? -2.715 1.855 3.246 1.00 96.62 216 LEU A C 1
ATOM 1666 O O . LEU A 1 216 ? -3.845 2.325 3.245 1.00 96.62 216 LEU A O 1
ATOM 1670 N N . SER A 1 217 ? -2.386 0.812 2.479 1.00 96.75 217 SER A N 1
ATOM 1671 C CA . SER A 1 217 ? -3.355 0.151 1.590 1.00 96.75 217 SER A CA 1
ATOM 1672 C C . SER A 1 217 ? -4.538 -0.435 2.368 1.00 96.75 217 SER A C 1
ATOM 1674 O O . SER A 1 217 ? -5.674 -0.322 1.915 1.00 96.75 217 SER A O 1
ATOM 1676 N N . ASN A 1 218 ? -4.301 -0.981 3.567 1.00 96.31 218 ASN A N 1
ATOM 1677 C CA . ASN A 1 218 ? -5.385 -1.417 4.452 1.00 96.31 218 ASN A CA 1
ATOM 1678 C C . ASN A 1 218 ? -6.243 -0.240 4.936 1.00 96.31 218 ASN A C 1
ATOM 1680 O O . ASN A 1 218 ? -7.465 -0.345 4.940 1.00 96.31 218 ASN A O 1
ATOM 1684 N N . ALA A 1 219 ? -5.638 0.895 5.292 1.00 96.12 219 ALA A N 1
ATOM 1685 C CA . ALA A 1 219 ? -6.390 2.084 5.702 1.00 96.12 219 ALA A CA 1
ATOM 1686 C C . ALA A 1 219 ? -7.195 2.707 4.542 1.00 96.12 219 ALA A C 1
ATOM 1688 O O . ALA A 1 219 ? -8.297 3.214 4.749 1.00 96.12 219 ALA A O 1
ATOM 1689 N N . VAL A 1 220 ? -6.685 2.622 3.308 1.00 97.44 220 VAL A N 1
ATOM 1690 C CA . VAL A 1 220 ? -7.421 3.000 2.089 1.00 97.44 220 VAL A CA 1
ATOM 1691 C C . VAL A 1 220 ? -8.606 2.068 1.855 1.00 97.44 220 VAL A C 1
ATOM 1693 O O . VAL A 1 220 ? -9.693 2.546 1.544 1.00 97.44 220 VAL A O 1
ATOM 1696 N N . ALA A 1 221 ? -8.439 0.759 2.064 1.00 95.62 221 ALA A N 1
ATOM 1697 C CA . ALA A 1 221 ? -9.540 -0.202 1.967 1.00 95.62 221 ALA A CA 1
ATOM 1698 C C . ALA A 1 221 ? -10.662 0.072 2.989 1.00 95.62 221 ALA A C 1
ATOM 1700 O O . ALA A 1 221 ? -11.809 -0.293 2.750 1.00 95.62 221 ALA A O 1
ATOM 1701 N N . GLN A 1 222 ? -10.350 0.759 4.093 1.00 95.25 222 GLN A N 1
ATOM 1702 C CA . GLN A 1 222 ? -11.324 1.239 5.080 1.00 95.25 222 GLN A CA 1
ATOM 1703 C C . GLN A 1 222 ? -11.939 2.613 4.730 1.00 95.25 222 GLN A C 1
ATOM 1705 O O . GLN A 1 222 ? -12.731 3.141 5.505 1.00 95.25 222 GLN A O 1
ATOM 1710 N N . GLY A 1 223 ? -11.602 3.202 3.577 1.00 93.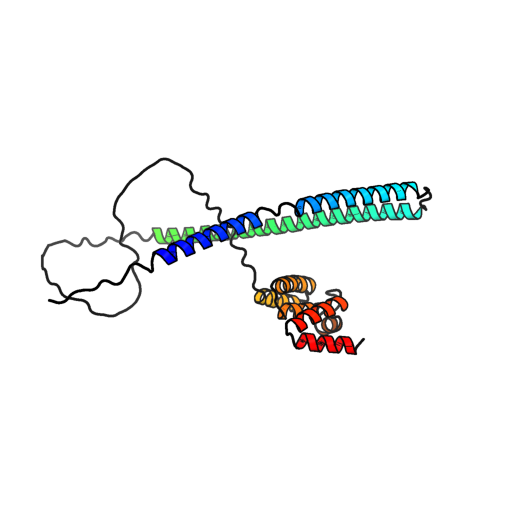81 223 GLY A N 1
ATOM 1711 C CA . GLY A 1 223 ? -12.201 4.446 3.078 1.00 93.81 223 GLY A CA 1
ATOM 1712 C C . GLY A 1 223 ? -11.540 5.738 3.568 1.00 93.81 223 GLY A C 1
ATOM 1713 O O . GLY A 1 223 ? -12.128 6.809 3.442 1.00 93.81 223 GLY A O 1
ATOM 1714 N N . SER A 1 224 ? -10.325 5.681 4.124 1.00 96.56 224 SER A N 1
ATOM 1715 C CA . SER A 1 224 ? -9.648 6.888 4.609 1.00 96.56 224 SER A CA 1
ATOM 1716 C C . SER A 1 224 ? -9.055 7.732 3.472 1.00 96.56 224 SER A C 1
ATOM 1718 O O . SER A 1 224 ? -8.078 7.348 2.815 1.00 96.56 224 SER A O 1
ATOM 1720 N N . THR A 1 225 ? -9.593 8.942 3.287 1.00 97.31 225 THR A N 1
ATOM 1721 C CA . THR A 1 225 ? -9.050 9.957 2.365 1.00 97.31 225 THR A CA 1
ATOM 1722 C C . THR A 1 225 ? -7.602 10.308 2.712 1.00 97.31 225 THR A C 1
ATOM 1724 O O . THR A 1 225 ? -6.744 10.376 1.831 1.00 97.31 225 THR A O 1
ATOM 1727 N N . THR A 1 226 ? -7.302 10.467 4.005 1.00 96.44 226 THR A N 1
ATOM 1728 C CA . THR A 1 226 ? -5.955 10.783 4.499 1.00 96.44 226 THR A CA 1
ATOM 1729 C C . THR A 1 226 ? -4.966 9.665 4.183 1.00 96.44 226 THR A C 1
ATOM 1731 O O . THR A 1 226 ? -3.857 9.939 3.722 1.00 96.44 226 THR A O 1
ATOM 1734 N N . ALA A 1 227 ? -5.367 8.400 4.357 1.00 97.31 227 ALA A N 1
ATOM 1735 C CA . ALA A 1 227 ? -4.528 7.266 3.977 1.00 97.31 227 ALA A CA 1
ATOM 1736 C C . ALA A 1 227 ? -4.273 7.219 2.466 1.00 97.31 227 ALA A C 1
ATOM 1738 O O . ALA A 1 227 ? -3.160 6.916 2.047 1.00 97.31 227 ALA A O 1
ATOM 1739 N N . THR A 1 228 ? -5.279 7.558 1.654 1.00 97.94 228 THR A N 1
ATOM 1740 C CA . THR A 1 228 ? -5.167 7.571 0.185 1.00 97.94 228 THR A CA 1
ATOM 1741 C C . THR A 1 228 ? -4.153 8.613 -0.273 1.00 97.94 228 THR A C 1
ATOM 1743 O O . THR A 1 228 ? -3.265 8.310 -1.070 1.00 97.94 228 THR A O 1
ATOM 1746 N N . LEU A 1 229 ? -4.225 9.817 0.301 1.00 97.56 229 LEU A N 1
ATOM 1747 C CA . LEU A 1 229 ? -3.253 10.881 0.070 1.00 97.56 229 LEU A CA 1
ATOM 1748 C C . LEU A 1 229 ? -1.838 10.456 0.488 1.00 97.56 229 LEU A C 1
ATOM 1750 O O . LEU A 1 229 ? -0.891 10.632 -0.276 1.00 97.56 229 LEU A O 1
ATOM 1754 N N . LEU A 1 230 ? -1.677 9.892 1.689 1.00 96.00 230 LEU A N 1
ATOM 1755 C CA . LEU A 1 230 ? -0.372 9.429 2.166 1.00 96.00 230 LEU A CA 1
ATOM 1756 C C . LEU A 1 230 ? 0.190 8.321 1.274 1.00 96.00 230 LEU A C 1
ATOM 1758 O O . LEU A 1 230 ? 1.368 8.363 0.927 1.00 96.00 230 LEU A O 1
ATOM 1762 N N . LEU A 1 231 ? -0.644 7.371 0.847 1.00 96.81 231 LEU A N 1
ATOM 1763 C CA . LEU A 1 231 ? -0.239 6.307 -0.064 1.00 96.81 231 LEU A CA 1
ATOM 1764 C C . LEU A 1 231 ? 0.237 6.885 -1.403 1.00 96.81 231 LEU A C 1
ATOM 1766 O O . LEU A 1 231 ? 1.286 6.463 -1.887 1.00 96.81 231 LEU A O 1
ATOM 1770 N N . ALA A 1 232 ? -0.459 7.884 -1.955 1.00 96.81 232 ALA A N 1
ATOM 1771 C CA . ALA A 1 232 ? -0.039 8.583 -3.172 1.00 96.81 232 ALA A CA 1
ATOM 1772 C C . ALA A 1 232 ? 1.368 9.185 -3.023 1.00 96.81 232 ALA A C 1
ATOM 1774 O O . ALA A 1 232 ? 2.242 8.926 -3.852 1.00 96.81 232 ALA A O 1
ATOM 1775 N N . LYS A 1 233 ? 1.625 9.880 -1.904 1.00 94.94 233 LYS A N 1
ATOM 1776 C CA . LYS A 1 233 ? 2.941 10.468 -1.594 1.00 94.94 233 LYS A CA 1
ATOM 1777 C C . LYS A 1 233 ? 4.059 9.428 -1.542 1.00 94.94 233 LYS A C 1
ATOM 1779 O O . LYS A 1 233 ? 5.185 9.733 -1.910 1.00 94.94 233 LYS A O 1
ATOM 1784 N N . THR A 1 234 ? 3.766 8.199 -1.108 1.00 95.12 234 THR A N 1
ATOM 1785 C CA . THR A 1 234 ? 4.777 7.130 -1.094 1.00 95.12 234 THR A CA 1
ATOM 1786 C C . THR A 1 234 ? 5.118 6.582 -2.474 1.00 95.12 234 THR A C 1
ATOM 1788 O O . THR A 1 234 ? 6.098 5.856 -2.564 1.00 95.12 234 THR A O 1
ATOM 1791 N N . TYR A 1 235 ? 4.332 6.849 -3.522 1.00 95.44 235 TYR A N 1
ATOM 1792 C CA . TYR A 1 235 ? 4.626 6.434 -4.903 1.00 95.44 235 TYR A CA 1
ATOM 1793 C C . TYR A 1 235 ? 5.187 7.576 -5.761 1.00 95.44 235 TYR A C 1
ATOM 1795 O O . TYR A 1 235 ? 5.825 7.302 -6.778 1.00 95.44 235 TYR A O 1
ATOM 1803 N N . ASP A 1 236 ? 4.976 8.828 -5.348 1.00 94.56 236 ASP A N 1
ATOM 1804 C CA . ASP A 1 236 ? 5.450 10.022 -6.044 1.00 94.56 236 ASP A CA 1
ATOM 1805 C C . ASP A 1 236 ? 6.994 10.085 -6.039 1.00 94.56 236 ASP A C 1
ATOM 1807 O O . ASP A 1 236 ? 7.592 10.139 -4.962 1.00 94.56 236 ASP A O 1
ATOM 1811 N N . PRO A 1 237 ? 7.661 10.072 -7.212 1.00 92.06 237 PRO A N 1
ATOM 1812 C CA . PRO A 1 237 ? 9.121 10.067 -7.305 1.00 92.06 237 PRO A CA 1
ATOM 1813 C C . PRO A 1 237 ? 9.771 11.308 -6.689 1.00 92.06 237 PRO A C 1
ATOM 1815 O O . PRO A 1 237 ? 10.853 11.205 -6.115 1.00 92.06 237 PRO A O 1
ATOM 1818 N N . GLU A 1 238 ? 9.129 12.472 -6.791 1.00 91.38 238 GLU A N 1
ATOM 1819 C CA . GLU A 1 238 ? 9.690 13.728 -6.297 1.00 91.38 238 GLU A CA 1
ATOM 1820 C C . GLU A 1 238 ? 9.647 13.758 -4.765 1.00 91.38 238 GLU A C 1
ATOM 1822 O O . GLU A 1 238 ? 10.648 14.053 -4.113 1.00 91.38 238 GLU A O 1
ATOM 1827 N N . LEU A 1 239 ? 8.512 13.362 -4.181 1.00 89.62 239 LEU A N 1
ATOM 1828 C CA . LEU A 1 239 ? 8.367 13.270 -2.728 1.00 89.62 239 LEU A CA 1
ATOM 1829 C C . LEU A 1 239 ? 9.184 12.117 -2.146 1.00 89.62 239 LEU A C 1
ATOM 1831 O O . LEU A 1 239 ? 9.727 12.253 -1.052 1.00 89.62 239 LEU A O 1
ATOM 1835 N N . LEU A 1 240 ? 9.320 11.007 -2.874 1.00 89.19 240 LEU A N 1
ATOM 1836 C CA . LEU A 1 240 ? 10.223 9.923 -2.500 1.00 89.19 240 LEU A CA 1
ATOM 1837 C C . LEU A 1 240 ? 11.671 10.390 -2.427 1.00 89.19 240 LEU A C 1
ATOM 1839 O O . LEU A 1 240 ? 12.337 10.073 -1.450 1.00 89.19 240 LEU A O 1
ATOM 1843 N N . ALA A 1 241 ? 12.136 11.159 -3.412 1.00 86.94 241 ALA A N 1
ATOM 1844 C CA . ALA A 1 241 ? 13.496 11.687 -3.430 1.00 86.94 241 ALA A CA 1
ATOM 1845 C C . ALA A 1 241 ? 13.746 12.750 -2.344 1.00 86.94 241 ALA A C 1
ATOM 1847 O O . ALA A 1 241 ? 14.864 12.862 -1.849 1.00 86.94 241 ALA A O 1
ATOM 1848 N N . GLN A 1 242 ? 12.723 13.530 -1.977 1.00 84.25 242 GLN A N 1
ATOM 1849 C CA . GLN A 1 242 ? 12.835 14.590 -0.969 1.00 84.25 242 GLN A CA 1
ATOM 1850 C C . GLN A 1 242 ? 12.716 14.074 0.470 1.00 84.25 242 GLN A C 1
ATOM 1852 O O . GLN A 1 242 ? 13.456 14.515 1.347 1.00 84.25 242 GLN A O 1
ATOM 1857 N N . ALA A 1 243 ? 11.754 13.186 0.731 1.00 78.50 243 ALA A N 1
ATOM 1858 C CA . ALA A 1 243 ? 11.370 12.792 2.086 1.00 78.50 243 ALA A CA 1
ATOM 1859 C C . ALA A 1 243 ? 11.938 11.433 2.516 1.00 78.50 243 ALA A C 1
ATOM 1861 O O . ALA A 1 243 ? 11.970 11.143 3.713 1.00 78.50 243 ALA A O 1
ATOM 1862 N N . TYR A 1 244 ? 12.374 10.598 1.569 1.00 79.06 244 TYR A N 1
ATOM 1863 C CA . TYR A 1 244 ? 12.788 9.226 1.842 1.00 79.06 244 TYR A CA 1
ATOM 1864 C C . TYR A 1 244 ? 14.067 8.851 1.094 1.00 79.06 244 TYR A C 1
ATOM 1866 O O . TYR A 1 244 ? 14.580 9.581 0.253 1.00 79.06 244 TYR A O 1
ATOM 1874 N N . ASN A 1 245 ? 14.620 7.687 1.427 1.00 72.94 245 ASN A N 1
ATOM 1875 C CA . ASN A 1 245 ? 15.790 7.181 0.730 1.00 72.94 245 ASN A CA 1
ATOM 1876 C C . ASN A 1 245 ? 15.345 6.579 -0.623 1.00 72.94 245 ASN A C 1
ATOM 1878 O O . ASN A 1 245 ? 14.583 5.606 -0.608 1.00 72.94 245 ASN A O 1
ATOM 1882 N N . PRO A 1 246 ? 15.793 7.097 -1.784 1.00 62.78 246 PRO A N 1
ATOM 1883 C CA . PRO A 1 246 ? 15.309 6.668 -3.104 1.00 62.78 246 PRO A CA 1
ATOM 1884 C C . PRO A 1 246 ? 15.569 5.184 -3.414 1.00 62.78 246 PRO A C 1
ATOM 1886 O O . PRO A 1 246 ? 14.926 4.617 -4.291 1.00 62.78 246 P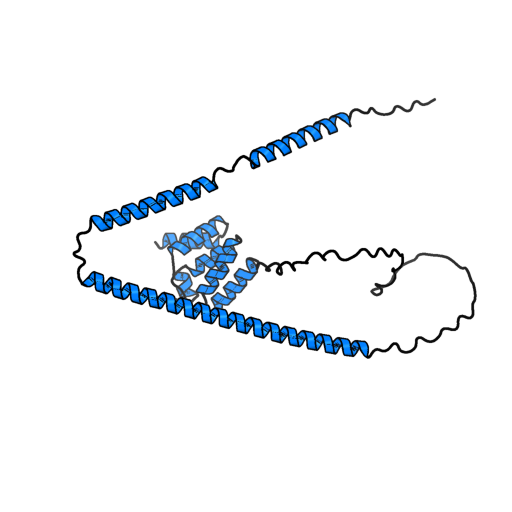RO A O 1
ATOM 1889 N N . SER A 1 247 ? 16.474 4.530 -2.678 1.00 66.81 247 SER A N 1
ATOM 1890 C CA . SER A 1 247 ? 16.746 3.091 -2.810 1.00 66.81 247 SER A CA 1
ATOM 1891 C C . SER A 1 247 ? 15.737 2.186 -2.086 1.00 66.81 247 SER A C 1
ATOM 1893 O O . SER A 1 247 ? 15.724 0.982 -2.320 1.00 66.81 247 SER A O 1
ATOM 1895 N N . ALA A 1 248 ? 14.894 2.726 -1.199 1.00 68.75 248 ALA A N 1
ATOM 1896 C CA . ALA A 1 248 ? 14.043 1.911 -0.328 1.00 68.75 248 ALA A CA 1
ATOM 1897 C C . ALA A 1 248 ? 12.767 1.380 -1.009 1.00 68.75 248 ALA A C 1
ATOM 1899 O O . ALA A 1 248 ? 12.199 0.388 -0.551 1.00 68.75 248 ALA A O 1
ATOM 1900 N N . ALA A 1 249 ? 12.296 2.006 -2.092 1.00 79.69 249 ALA A N 1
ATOM 1901 C CA . ALA A 1 249 ? 11.174 1.495 -2.877 1.00 79.69 249 ALA A CA 1
ATOM 1902 C C . ALA A 1 249 ? 11.129 2.100 -4.283 1.00 79.69 249 ALA A C 1
ATOM 1904 O O . ALA A 1 249 ? 11.401 3.284 -4.467 1.00 79.69 249 ALA A O 1
ATOM 1905 N N . ALA A 1 250 ? 10.687 1.304 -5.262 1.00 86.50 250 ALA A N 1
ATOM 1906 C CA . ALA A 1 250 ? 10.477 1.787 -6.622 1.00 86.50 250 ALA A CA 1
ATOM 1907 C C . ALA A 1 250 ? 9.372 2.871 -6.655 1.00 86.50 250 ALA A C 1
ATOM 1909 O O . ALA A 1 250 ? 8.281 2.638 -6.100 1.00 86.50 250 ALA A O 1
ATOM 1910 N N . PRO A 1 251 ? 9.634 4.040 -7.269 1.00 91.50 251 PRO A N 1
ATOM 1911 C CA . PRO A 1 251 ? 8.615 5.050 -7.534 1.00 91.50 251 PRO A CA 1
ATOM 1912 C C . PRO A 1 251 ? 7.663 4.597 -8.651 1.00 91.50 251 PRO A C 1
ATOM 1914 O O . PRO A 1 251 ? 8.045 3.824 -9.527 1.00 91.50 251 PRO A O 1
ATOM 1917 N N . ASP A 1 252 ? 6.426 5.094 -8.630 1.00 93.94 252 ASP A N 1
ATOM 1918 C CA . ASP A 1 252 ? 5.410 4.828 -9.657 1.00 93.94 252 ASP A CA 1
ATOM 1919 C C . ASP A 1 252 ? 4.495 6.053 -9.802 1.00 93.94 252 ASP A C 1
ATOM 1921 O O . ASP A 1 252 ? 3.501 6.211 -9.087 1.00 93.94 252 ASP A O 1
ATOM 1925 N N . LEU A 1 253 ? 4.851 6.941 -10.735 1.00 94.62 253 LEU A N 1
ATOM 1926 C CA . LEU A 1 253 ? 4.123 8.190 -10.957 1.00 94.62 253 LEU A CA 1
ATOM 1927 C C . LEU A 1 253 ? 2.680 7.944 -11.420 1.00 94.62 253 LEU A C 1
ATOM 1929 O O . LEU A 1 253 ? 1.765 8.611 -10.947 1.00 94.62 253 LEU A O 1
ATOM 1933 N N . ALA A 1 254 ? 2.457 6.963 -12.299 1.00 95.50 254 ALA A N 1
ATOM 1934 C CA . ALA A 1 254 ? 1.127 6.669 -12.830 1.00 95.50 254 ALA A CA 1
ATOM 1935 C C . ALA A 1 254 ? 0.173 6.196 -11.724 1.00 95.50 254 ALA A C 1
ATOM 1937 O O . ALA A 1 254 ? -1.014 6.535 -11.710 1.00 95.50 254 ALA A O 1
ATOM 1938 N N . ARG A 1 255 ? 0.686 5.420 -10.765 1.00 95.94 255 ARG A N 1
ATOM 1939 C CA . ARG A 1 255 ? -0.085 5.007 -9.592 1.00 95.94 255 ARG A CA 1
ATOM 1940 C C . ARG A 1 255 ? -0.304 6.152 -8.609 1.00 95.94 255 ARG A C 1
ATOM 1942 O O . ARG A 1 255 ? -1.397 6.244 -8.050 1.00 95.94 255 ARG A O 1
ATOM 1949 N N . ALA A 1 256 ? 0.689 7.022 -8.421 1.00 96.50 256 ALA A N 1
ATOM 1950 C CA . ALA A 1 256 ? 0.544 8.223 -7.603 1.00 96.50 256 ALA A CA 1
ATOM 1951 C C . ALA A 1 256 ? -0.562 9.144 -8.151 1.00 96.50 256 ALA A C 1
ATOM 1953 O O . ALA A 1 256 ? -1.441 9.530 -7.386 1.00 96.50 256 ALA A O 1
ATOM 1954 N N . GLU A 1 257 ? -0.588 9.410 -9.465 1.00 96.62 257 GLU A N 1
ATOM 1955 C CA . GLU A 1 257 ? -1.627 10.214 -10.134 1.00 96.62 257 GLU A CA 1
ATOM 1956 C C . GLU A 1 257 ? -3.036 9.689 -9.821 1.00 96.62 257 GLU A C 1
ATOM 1958 O O . GLU A 1 257 ? -3.870 10.432 -9.309 1.00 96.62 257 GLU A O 1
ATOM 1963 N N . LYS A 1 258 ? -3.285 8.387 -10.019 1.00 97.62 258 LYS A N 1
ATOM 1964 C CA . LYS A 1 258 ? -4.597 7.772 -9.736 1.00 97.62 258 LYS A CA 1
ATOM 1965 C C . LYS A 1 258 ? -5.019 7.900 -8.272 1.00 97.62 258 LYS A C 1
ATOM 1967 O O . LYS A 1 258 ? -6.191 8.121 -7.973 1.00 97.62 258 LYS A O 1
ATOM 1972 N N . LEU A 1 259 ? -4.075 7.739 -7.346 1.00 97.56 259 LEU A N 1
ATOM 1973 C CA . LEU A 1 259 ? -4.352 7.879 -5.916 1.00 97.56 259 LEU A CA 1
ATOM 1974 C C . LEU A 1 259 ? -4.629 9.342 -5.541 1.00 97.56 259 LEU A C 1
ATOM 1976 O O . LEU A 1 259 ? -5.527 9.597 -4.739 1.00 97.56 259 LEU A O 1
ATOM 1980 N N . TYR A 1 260 ? -3.923 10.300 -6.147 1.00 97.88 260 TYR A N 1
ATOM 1981 C CA . TYR A 1 260 ? -4.216 11.723 -5.980 1.00 97.88 260 TYR A CA 1
ATOM 1982 C C . TYR A 1 260 ? -5.590 12.096 -6.541 1.00 97.88 260 TYR A C 1
ATOM 1984 O O . TYR A 1 260 ? -6.331 12.807 -5.869 1.00 97.88 260 TYR A O 1
ATOM 1992 N N . GLU A 1 261 ? -5.982 11.578 -7.706 1.00 97.56 261 GLU A N 1
ATOM 1993 C CA . GLU A 1 261 ? -7.333 11.779 -8.253 1.00 97.56 261 GLU A CA 1
ATOM 1994 C C . GLU A 1 261 ? -8.407 11.244 -7.302 1.00 97.56 261 GLU A C 1
ATOM 1996 O O . GLU A 1 261 ? -9.371 11.947 -6.994 1.00 97.56 261 GLU A O 1
ATOM 2001 N N . SER A 1 262 ? -8.208 10.034 -6.770 1.00 97.19 262 SER A N 1
ATOM 2002 C CA . SER A 1 262 ? -9.118 9.436 -5.791 1.00 97.19 262 SER A CA 1
ATOM 2003 C C . SER A 1 262 ? -9.220 10.269 -4.510 1.00 97.19 262 SER A C 1
ATOM 2005 O O . SER A 1 262 ? -10.321 10.492 -4.008 1.00 97.19 262 SER A O 1
ATOM 2007 N N . ALA A 1 263 ? -8.093 10.736 -3.967 1.00 96.94 263 ALA A N 1
ATOM 2008 C CA . ALA A 1 263 ? -8.081 11.546 -2.752 1.00 96.94 263 ALA A CA 1
ATOM 2009 C C . ALA A 1 263 ? -8.698 12.937 -2.980 1.00 96.94 263 ALA A C 1
ATOM 2011 O O . ALA A 1 263 ? -9.423 13.430 -2.116 1.00 96.94 263 ALA A O 1
ATOM 2012 N N . ALA A 1 264 ? -8.460 13.554 -4.141 1.00 97.50 264 ALA A N 1
ATOM 2013 C CA . ALA A 1 264 ? -9.059 14.831 -4.524 1.00 97.50 264 ALA A CA 1
ATOM 2014 C C . ALA A 1 264 ? -10.582 14.709 -4.689 1.00 97.50 264 ALA A C 1
ATOM 2016 O O . ALA A 1 264 ? -11.323 15.533 -4.156 1.00 97.50 264 ALA A O 1
ATOM 2017 N N . GLY A 1 265 ? -11.055 13.641 -5.343 1.00 96.50 265 GLY A N 1
ATOM 2018 C CA . GLY A 1 265 ? -12.484 13.336 -5.468 1.00 96.50 265 GLY A CA 1
ATOM 2019 C C . GLY A 1 265 ? -13.174 13.095 -4.120 1.00 96.50 265 GLY A C 1
ATOM 2020 O O . GLY A 1 265 ? -14.349 13.410 -3.964 1.00 96.50 265 GLY A O 1
ATOM 2021 N N . ALA A 1 266 ? -12.427 12.612 -3.125 1.00 93.94 266 ALA A N 1
ATOM 2022 C CA . ALA A 1 266 ? -12.881 12.446 -1.745 1.00 93.94 266 ALA A CA 1
ATOM 2023 C C . ALA A 1 266 ? -12.665 13.695 -0.855 1.00 93.94 266 ALA A C 1
ATOM 2025 O O . ALA A 1 266 ? -12.803 13.610 0.366 1.00 93.94 266 ALA A O 1
ATOM 2026 N N . GLY A 1 267 ? -12.337 14.854 -1.443 1.00 95.12 267 GLY A N 1
ATOM 2027 C CA . GLY A 1 267 ? -12.283 16.151 -0.757 1.00 95.12 267 GLY A CA 1
ATOM 2028 C C . GLY A 1 267 ? -10.902 16.591 -0.257 1.00 95.12 267 GLY A C 1
ATOM 2029 O O . GLY A 1 267 ? -10.805 17.582 0.467 1.00 95.12 267 GLY A O 1
ATOM 2030 N N . SER A 1 268 ? -9.817 15.900 -0.619 1.00 97.06 268 SER A N 1
ATOM 2031 C CA . SER A 1 268 ? -8.462 16.328 -0.252 1.00 97.06 268 SER A CA 1
ATOM 2032 C C . SER A 1 268 ? -7.978 17.485 -1.131 1.00 97.06 268 SER A C 1
ATOM 2034 O O . SER A 1 268 ? -7.600 17.288 -2.288 1.00 97.06 268 SER A O 1
ATOM 2036 N N . PHE A 1 269 ? -7.921 18.692 -0.559 1.00 96.94 269 PHE A N 1
ATOM 2037 C CA . PHE A 1 269 ? -7.355 19.867 -1.235 1.00 96.94 269 PHE A CA 1
ATOM 2038 C C . PHE A 1 269 ? -5.879 19.663 -1.605 1.00 96.94 269 PHE A C 1
ATOM 2040 O O . PHE A 1 269 ? -5.471 19.974 -2.719 1.00 96.94 269 PHE A O 1
ATOM 2047 N N . GLU A 1 270 ? -5.094 19.063 -0.706 1.00 95.25 270 GLU A N 1
ATOM 2048 C CA . GLU A 1 270 ? -3.673 18.796 -0.947 1.00 95.25 270 GLU A CA 1
ATOM 2049 C C . GLU A 1 270 ? -3.457 17.871 -2.156 1.00 95.25 270 GLU A C 1
ATOM 2051 O O . GLU A 1 270 ? -2.575 18.119 -2.980 1.00 95.25 270 GLU A O 1
ATOM 2056 N N . ALA A 1 271 ? -4.292 16.835 -2.304 1.00 96.56 271 ALA A N 1
ATOM 2057 C CA . ALA A 1 271 ? -4.234 15.950 -3.462 1.00 96.56 271 ALA A CA 1
ATOM 2058 C C . ALA A 1 271 ? -4.531 16.698 -4.768 1.00 96.56 271 ALA A C 1
ATOM 2060 O O . ALA A 1 271 ? -3.832 16.496 -5.759 1.00 96.56 271 ALA A O 1
ATOM 2061 N N . ALA A 1 272 ? -5.530 17.586 -4.759 1.00 96.75 272 ALA A N 1
ATOM 2062 C CA . ALA A 1 272 ? -5.888 18.392 -5.922 1.00 96.75 272 ALA A CA 1
ATOM 2063 C C . ALA A 1 272 ? -4.743 19.332 -6.335 1.00 96.75 272 ALA A C 1
ATOM 2065 O O . ALA A 1 272 ? -4.388 19.384 -7.513 1.00 96.75 272 ALA A O 1
ATOM 2066 N N . THR A 1 273 ? -4.109 20.006 -5.369 1.00 96.88 273 THR A N 1
ATOM 2067 C CA . THR A 1 273 ? -2.946 20.868 -5.627 1.00 96.88 273 THR A CA 1
ATOM 2068 C C . THR A 1 273 ? -1.784 20.081 -6.224 1.00 96.88 273 THR A C 1
ATOM 2070 O O . THR A 1 273 ? -1.176 20.519 -7.201 1.00 96.88 273 THR A O 1
ATOM 2073 N N . ARG A 1 274 ? -1.471 18.900 -5.675 1.00 95.62 274 ARG A N 1
ATOM 2074 C CA . ARG A 1 274 ? -0.373 18.081 -6.201 1.00 95.62 274 ARG A CA 1
ATOM 2075 C C . ARG A 1 274 ? -0.670 17.568 -7.610 1.00 95.62 274 ARG A C 1
ATOM 2077 O O . ARG A 1 274 ? 0.211 17.595 -8.463 1.00 95.62 274 ARG A O 1
ATOM 2084 N N . LEU A 1 275 ? -1.911 17.170 -7.880 1.00 95.88 275 LEU A N 1
ATOM 2085 C CA . LEU A 1 275 ? -2.348 16.747 -9.210 1.00 95.88 275 LEU A CA 1
ATOM 2086 C C . LEU A 1 275 ? -2.176 17.861 -10.256 1.00 95.88 275 LEU A C 1
ATOM 2088 O O . LEU A 1 275 ? -1.731 17.604 -11.373 1.00 95.88 275 LEU A O 1
ATOM 2092 N N . GLU A 1 276 ? -2.500 19.105 -9.898 1.00 95.94 276 GLU A N 1
ATOM 2093 C CA . GLU A 1 276 ? -2.307 20.266 -10.770 1.00 95.94 276 GLU A CA 1
ATOM 2094 C C . GLU A 1 276 ? -0.821 20.516 -11.072 1.00 95.94 276 GLU A C 1
ATOM 2096 O O . GLU A 1 276 ? -0.455 20.749 -12.225 1.00 95.94 276 GLU A O 1
ATOM 2101 N N . GLN A 1 277 ? 0.052 20.381 -10.068 1.00 94.81 277 GLN A N 1
ATOM 2102 C CA . GLN A 1 277 ? 1.504 20.477 -10.259 1.00 94.81 277 GLN A CA 1
ATOM 2103 C C . GLN A 1 277 ? 2.031 19.401 -11.215 1.00 94.81 277 GLN A C 1
ATOM 2105 O O . GLN A 1 277 ? 2.784 19.718 -12.134 1.00 94.81 277 GLN A O 1
ATOM 2110 N N . LEU A 1 278 ? 1.610 18.143 -11.038 1.00 93.38 278 LEU A N 1
ATOM 2111 C CA . LEU A 1 278 ? 2.022 17.039 -11.911 1.00 93.38 278 LEU A CA 1
ATOM 2112 C C . LEU A 1 278 ? 1.577 17.263 -13.361 1.00 93.38 278 LEU A C 1
ATOM 2114 O O . LEU A 1 278 ? 2.346 17.014 -14.284 1.00 93.38 278 LEU A O 1
ATOM 2118 N N . ARG A 1 279 ? 0.369 17.803 -13.568 1.00 92.81 279 ARG A N 1
ATOM 2119 C CA . ARG A 1 279 ? -0.143 18.156 -14.903 1.00 92.81 279 ARG A CA 1
ATOM 2120 C C . ARG A 1 279 ? 0.638 19.290 -15.560 1.00 92.81 279 ARG A C 1
ATOM 2122 O O . ARG A 1 279 ? 0.778 19.288 -16.775 1.00 92.81 279 ARG A O 1
ATOM 2129 N N . LYS A 1 280 ? 1.126 20.251 -14.775 1.00 92.69 280 LYS A N 1
ATOM 2130 C CA . LYS A 1 280 ? 1.912 21.387 -15.275 1.00 92.69 280 LYS A CA 1
ATOM 2131 C C . LYS A 1 280 ? 3.347 21.004 -15.648 1.00 92.69 280 LYS A C 1
ATOM 2133 O O . LYS A 1 280 ? 3.935 21.649 -16.508 1.00 92.69 280 LYS A O 1
ATOM 2138 N N . ASN A 1 281 ? 3.900 19.983 -14.997 1.00 84.94 281 ASN A N 1
ATOM 2139 C CA . ASN A 1 281 ? 5.279 19.528 -15.191 1.00 84.94 281 ASN A CA 1
ATOM 2140 C C . ASN A 1 281 ? 5.421 18.430 -16.266 1.00 84.94 281 ASN A C 1
ATOM 2142 O O . ASN A 1 281 ? 6.506 17.864 -16.405 1.00 84.94 281 ASN A O 1
ATOM 2146 N N . ARG A 1 282 ? 4.340 18.107 -16.982 1.00 74.62 282 ARG A N 1
ATOM 2147 C CA . ARG A 1 282 ? 4.293 17.104 -18.051 1.00 74.62 282 ARG A CA 1
ATOM 2148 C C . ARG A 1 282 ? 4.434 17.760 -19.420 1.00 74.62 282 ARG A C 1
ATOM 2150 O O . ARG A 1 282 ? 5.083 17.131 -20.281 1.00 74.62 282 ARG A O 1
#

Radius of gyration: 37.77 Å; chains: 1; bounding box: 100×58×114 Å

Foldseek 3Di:
DDDDDDDDPPPPVVVVVVVVVVVVVVVVVVVVVVPPPPDPVVVVVVVVVVVVVVVVVVVVVVVPDDPPPDPVVVVVVVVVVVVVVVVVVVVVVVVVVVVVVVVVVVVVVVVVVVVVVVVVVVVVVVVVVPDPDDDPPDDPPDDDDDDDDDDDDDDDDDDDDDDDDDDDDDDDDDDDDDPPPPVPDPPPPLDALVSLQVVLVVCLVVQQLVVSLVSLVSSVVVVDLVSLLVNLLSQDQVSCVVRHDNVNDHHDNVSSLVSLVVSVVVPDPVSVVVNVVVVVVD

pLDDT: mean 76.23, std 19.1, range [36.88, 97.94]

Sequence (282 aa):
MGEIELPRSKNVLSQLDLIEATAKRAEQRQREKQESPGSESNIYGLLNELRRDIQSLKAEQAAQSPPTVPHQDRQLHDLLSELHRDIELLKGEQAALTNQQHERQLQAMLFELRQDISHLSSQTDAYSKWSPRELPRQQSAGLALSIGIPLGILGGVGAAVVLLMLTGQLNMGPMMRAPSERMAPPAAVVATPEQLIETAGALLRKGDIAFARRVLSNAVAQGSTTATLLLAKTYDPELLAQAYNPSAAAPDLARAEKLYESAAGAGSFEAATRLEQLRKNR

Secondary structure (DSSP, 8-state):
----PPP-S-TTHHHHHHHHHHHHHHHHHHHHHHS---HHHHHHHHHHHHHHHHHHHHHHHHHHS-S---HHHHHHHHHHHHHHHHHHHHHHHHHHHHHHHHHHHHHHHHHHHHHHHHHHHHHHHHHHT---------------------------------------------------------------HHHHHHHHHHHHHHT-HHHHHHHHHHHHHTT-HHHHHHHHHHH-HHHHHHHS-TTSS---HHHHHHHHHHHHHTT-HHHHHHHHHHHHT-